Protein AF-A0A3E1EQI2-F1 (afdb_monomer_lite)

Foldseek 3Di:
DDDDDDDDDDDDDDDDDPPPPDDDPPDPDPDDQPDFDQDPDQDWWKWKWWDFPFWIKIFTWEAEPVRDIAGPDDMDIGTLPPALLVVLVVNVVSSVVHHTYGHDDPDPFAQPGNVCVNVVHGGPVVVCVSVIWIWMWIADPFWIKIWTWDDPPRGTDADVVTDMDIGGNPPRSSVVSCVSSPPVVVVVVVVVVD

Radius of gyration: 22.75 Å; chains: 1; bounding box: 64×66×50 Å

pLDDT: mean 77.54, std 23.64, range [30.05, 98.38]

Secondary structure (DSSP, 8-state):
--PPPPPP-------------PPP------S-----EE--S-PPEEEEEEE-SSEEEEEEEEEETTS-EEEEEEEEEEETTS-HHHHHHHHHHHGGG--EEEPPPSSSS-TT-HHHHHTT-SSHHHHHHT--EEEEEEE-SSEEEEEEEEE-SSSEEEEEEEEEEEEETT--HHHHHHHHHHTHHHHHHHHS--

Structure (mmCIF, N/CA/C/O backbone):
data_AF-A0A3E1EQI2-F1
#
_entry.id   AF-A0A3E1EQI2-F1
#
loop_
_atom_site.group_PDB
_atom_site.id
_atom_site.type_symbol
_atom_site.label_atom_id
_atom_site.label_alt_id
_atom_site.label_comp_id
_atom_site.label_asym_id
_atom_site.label_entity_id
_atom_site.label_seq_id
_atom_site.pdbx_PDB_ins_code
_atom_site.Cartn_x
_atom_site.Cartn_y
_atom_site.Cartn_z
_atom_site.occupancy
_atom_site.B_iso_or_equiv
_atom_site.auth_seq_id
_atom_site.auth_comp_id
_atom_site.auth_asym_id
_atom_site.auth_atom_id
_atom_site.pdbx_PDB_model_num
ATOM 1 N N . MET A 1 1 ? -49.425 -46.478 18.315 1.00 44.00 1 MET A N 1
ATOM 2 C CA . MET A 1 1 ? -48.310 -46.613 17.352 1.00 44.00 1 MET A CA 1
ATOM 3 C C . MET A 1 1 ? -48.801 -46.119 15.999 1.00 44.00 1 MET A C 1
ATOM 5 O O . MET A 1 1 ? -49.763 -46.679 15.496 1.00 44.00 1 MET A O 1
ATOM 9 N N . ARG A 1 2 ? -48.255 -45.014 15.473 1.00 39.75 2 ARG A N 1
ATOM 10 C CA . ARG A 1 2 ? -48.656 -44.429 14.179 1.00 39.75 2 ARG A CA 1
ATOM 11 C C . ARG A 1 2 ? -47.499 -44.592 13.191 1.00 39.75 2 ARG A C 1
ATOM 13 O O . ARG A 1 2 ? -46.382 -44.194 13.502 1.00 39.75 2 ARG A O 1
ATOM 20 N N . SER A 1 3 ? -47.776 -45.217 12.051 1.00 38.47 3 SER A N 1
ATOM 21 C CA . SER A 1 3 ? -46.838 -45.467 10.955 1.00 38.47 3 SER A CA 1
ATOM 22 C C . SER A 1 3 ? -46.537 -44.180 10.185 1.00 38.47 3 SER A C 1
ATOM 24 O O . SER A 1 3 ? -47.461 -43.480 9.770 1.00 38.47 3 SER A O 1
ATOM 26 N N . ILE A 1 4 ? -45.255 -43.887 9.973 1.00 39.06 4 ILE A N 1
ATOM 27 C CA . ILE A 1 4 ? -44.780 -42.786 9.125 1.00 39.06 4 ILE A CA 1
ATOM 28 C C . ILE A 1 4 ? -44.642 -43.323 7.690 1.00 39.06 4 ILE A C 1
ATOM 30 O O . ILE A 1 4 ? -43.986 -44.351 7.516 1.00 39.06 4 ILE A O 1
ATOM 34 N N . PRO A 1 5 ? -45.222 -42.678 6.662 1.00 42.69 5 PRO A N 1
ATOM 35 C CA . PRO A 1 5 ? -45.008 -43.082 5.279 1.00 42.69 5 PRO A CA 1
ATOM 36 C C . PRO A 1 5 ? -43.651 -42.580 4.765 1.00 42.69 5 PRO A C 1
ATOM 38 O O . PRO A 1 5 ? -43.327 -41.395 4.853 1.00 42.69 5 PRO A O 1
ATOM 41 N N . THR A 1 6 ? -42.865 -43.499 4.211 1.00 43.59 6 THR A N 1
ATOM 42 C CA . THR A 1 6 ? -41.619 -43.249 3.482 1.00 43.59 6 THR A CA 1
ATOM 43 C C . THR A 1 6 ? -41.921 -42.900 2.024 1.00 43.59 6 THR A C 1
ATOM 45 O O . THR A 1 6 ? -42.579 -43.660 1.318 1.00 43.59 6 THR A O 1
ATOM 48 N N . TYR A 1 7 ? -41.409 -41.760 1.555 1.00 38.94 7 TYR A N 1
ATOM 49 C CA . TYR A 1 7 ? -41.421 -41.382 0.138 1.00 38.94 7 TYR A CA 1
ATOM 50 C C . TYR A 1 7 ? -40.055 -41.678 -0.504 1.00 38.94 7 TYR A C 1
ATOM 52 O O . TYR A 1 7 ? -39.027 -41.433 0.133 1.00 38.94 7 TYR A O 1
ATOM 60 N N . PRO A 1 8 ? -40.002 -42.167 -1.757 1.00 39.78 8 PRO A N 1
ATOM 61 C CA . PRO A 1 8 ? -38.743 -42.398 -2.455 1.00 39.78 8 PRO A CA 1
ATOM 62 C C . PRO A 1 8 ? -38.129 -41.085 -2.969 1.00 39.78 8 PRO A C 1
ATOM 64 O O . PRO A 1 8 ? -38.758 -40.320 -3.702 1.00 39.78 8 PRO A O 1
ATOM 67 N N . LEU A 1 9 ? -36.865 -40.848 -2.612 1.00 36.91 9 LEU A N 1
ATOM 68 C CA . LEU A 1 9 ? -36.036 -39.764 -3.141 1.00 36.91 9 LEU A CA 1
ATOM 69 C C . LEU A 1 9 ? -35.562 -40.114 -4.561 1.00 36.91 9 LEU A C 1
ATOM 71 O O . LEU A 1 9 ? -34.638 -40.903 -4.749 1.00 36.91 9 LEU A O 1
ATOM 75 N N . ASN A 1 10 ? -36.186 -39.504 -5.569 1.00 35.62 10 ASN A N 1
ATOM 76 C CA . ASN A 1 10 ? -35.698 -39.508 -6.948 1.00 35.62 10 ASN A CA 1
ATOM 77 C C . ASN A 1 10 ? -34.521 -38.526 -7.091 1.00 35.62 10 ASN A C 1
ATOM 79 O O . ASN A 1 10 ? -34.721 -37.315 -7.181 1.00 35.62 10 ASN A O 1
ATOM 83 N N . PHE A 1 11 ? -33.291 -39.037 -7.171 1.00 35.34 11 PHE A N 1
ATOM 84 C CA . PHE A 1 11 ? -32.125 -38.248 -7.576 1.00 35.34 11 PHE A CA 1
ATOM 85 C C . PHE A 1 11 ? -32.124 -38.052 -9.101 1.00 35.34 11 PHE A C 1
ATOM 87 O O . PHE A 1 11 ? -31.586 -38.864 -9.852 1.00 35.34 11 PHE A O 1
ATOM 94 N N . ARG A 1 12 ? -32.709 -36.946 -9.579 1.00 35.81 12 ARG A N 1
ATOM 95 C CA . ARG A 1 12 ? -32.438 -36.435 -10.932 1.00 35.81 12 ARG A CA 1
ATOM 96 C C . ARG A 1 12 ? -31.155 -35.605 -10.916 1.00 35.81 12 ARG A C 1
ATOM 98 O O . ARG A 1 12 ? -31.074 -34.559 -10.281 1.00 35.81 12 ARG A O 1
ATOM 105 N N . ARG A 1 13 ? -30.160 -36.089 -11.657 1.00 39.12 13 ARG A N 1
ATOM 106 C CA . ARG A 1 13 ? -28.892 -35.422 -11.967 1.00 39.12 13 ARG A CA 1
ATOM 107 C C . ARG A 1 13 ? -29.182 -34.195 -12.848 1.00 39.12 13 ARG A C 1
ATOM 109 O O . ARG A 1 13 ? -29.486 -34.346 -14.027 1.00 39.12 13 ARG A O 1
ATOM 116 N N . LEU A 1 14 ? -29.125 -32.990 -12.283 1.00 35.53 14 LEU A N 1
ATOM 117 C CA . LEU A 1 14 ? -29.147 -31.739 -13.047 1.00 35.53 14 LEU A CA 1
ATOM 118 C C . LEU A 1 14 ? -27.724 -31.436 -13.539 1.00 35.53 14 LEU A C 1
ATOM 120 O O . LEU A 1 14 ? -26.869 -31.012 -12.765 1.00 35.53 14 LEU A O 1
ATOM 124 N N . GLN A 1 15 ? -27.465 -31.663 -14.830 1.00 37.66 15 GLN A N 1
ATOM 125 C CA . GLN A 1 15 ? -26.350 -31.024 -15.531 1.00 37.66 15 GLN A CA 1
ATOM 126 C C . GLN A 1 15 ? -26.711 -29.549 -15.743 1.00 37.66 15 GLN A C 1
ATOM 128 O O . GLN A 1 15 ? -27.528 -29.220 -16.599 1.00 37.66 15 GLN A O 1
ATOM 133 N N . LEU A 1 16 ? -26.111 -28.659 -14.955 1.00 35.25 16 LEU A N 1
ATOM 134 C CA . LEU A 1 16 ? -26.141 -27.221 -15.209 1.00 35.25 16 LEU A CA 1
ATOM 135 C C . LEU A 1 16 ? -25.031 -26.881 -16.209 1.00 35.25 16 LEU A C 1
ATOM 137 O O . LEU A 1 16 ? -23.849 -26.907 -15.867 1.00 35.25 16 LEU A O 1
ATOM 141 N N . SER A 1 17 ? -25.405 -26.570 -17.454 1.00 37.03 17 SER A N 1
ATOM 142 C CA . SER A 1 17 ? -24.486 -25.974 -18.424 1.00 37.03 17 SER A CA 1
ATOM 143 C C . SER A 1 17 ? -24.322 -24.488 -18.100 1.00 37.03 17 SER A C 1
ATOM 145 O O . SER A 1 17 ? -25.241 -23.689 -18.292 1.00 37.03 17 SER A O 1
ATOM 147 N N . LEU A 1 18 ? -23.151 -24.105 -17.598 1.00 34.28 18 LEU A N 1
ATOM 148 C CA . LEU A 1 18 ? -22.784 -22.713 -17.349 1.00 34.28 18 LEU A CA 1
ATOM 149 C C . LEU A 1 18 ? -22.448 -22.008 -18.671 1.00 34.28 18 LEU A C 1
ATOM 151 O O . LEU A 1 18 ? -21.287 -21.813 -19.011 1.00 34.28 18 LEU A O 1
ATOM 155 N N . THR A 1 19 ? -23.464 -21.569 -19.411 1.00 36.84 19 THR A N 1
ATOM 156 C CA . THR A 1 19 ? -23.298 -20.488 -20.394 1.00 36.84 19 THR A CA 1
ATOM 157 C C . THR A 1 19 ? -23.565 -19.157 -19.703 1.00 36.84 19 THR A C 1
ATOM 159 O O . THR A 1 19 ? -24.653 -18.591 -19.792 1.00 36.84 19 THR A O 1
ATOM 162 N N . SER A 1 20 ? -22.558 -18.663 -18.982 1.00 35.69 20 SER A N 1
ATOM 163 C CA . SER A 1 20 ? -22.547 -17.307 -18.430 1.00 35.69 20 SER A CA 1
ATOM 164 C C . SER A 1 20 ? -22.330 -16.299 -19.562 1.00 35.69 20 SER A C 1
ATOM 166 O O . SER A 1 20 ? -21.198 -15.933 -19.876 1.00 35.69 20 SER A O 1
ATOM 168 N N . ARG A 1 21 ? -23.420 -15.814 -20.164 1.00 36.06 21 ARG A N 1
ATOM 169 C CA . ARG A 1 21 ? -23.405 -14.562 -20.931 1.00 36.06 21 ARG A CA 1
ATOM 170 C C . ARG A 1 21 ? -23.366 -13.398 -19.939 1.00 36.06 21 ARG A C 1
ATOM 172 O O . ARG A 1 21 ? -24.406 -12.956 -19.462 1.00 36.06 21 ARG A O 1
ATOM 179 N N . ARG A 1 22 ? -22.166 -12.913 -19.610 1.00 33.56 22 ARG A N 1
ATOM 180 C CA . ARG A 1 22 ? -22.009 -11.587 -19.000 1.00 33.56 22 ARG A CA 1
ATOM 181 C C . ARG A 1 22 ? -22.109 -10.537 -20.102 1.00 33.56 22 ARG A C 1
ATOM 183 O O . ARG A 1 22 ? -21.372 -10.594 -21.082 1.00 33.56 22 ARG A O 1
ATOM 190 N N . ALA A 1 23 ? -23.037 -9.603 -19.922 1.00 34.22 23 ALA A N 1
ATOM 191 C CA . ALA A 1 23 ? -23.082 -8.359 -20.672 1.00 34.22 23 ALA A CA 1
ATOM 192 C C . ALA A 1 23 ? -21.778 -7.560 -20.449 1.00 34.22 23 ALA A C 1
ATOM 194 O O . ALA A 1 23 ? -21.211 -7.625 -19.352 1.00 34.22 23 ALA A O 1
ATOM 195 N N . PRO A 1 24 ? -21.288 -6.819 -21.456 1.00 35.75 24 PRO A N 1
ATOM 196 C CA . PRO A 1 24 ? -20.093 -6.004 -21.314 1.00 35.75 24 PRO A CA 1
ATOM 197 C C . PRO A 1 24 ? -20.376 -4.803 -20.404 1.00 35.75 24 PRO A C 1
ATOM 199 O O . PRO A 1 24 ? -21.276 -4.006 -20.664 1.00 35.75 24 PRO A O 1
ATOM 202 N N . ILE A 1 25 ? -19.582 -4.664 -19.341 1.00 39.03 25 ILE A N 1
ATOM 203 C CA . ILE A 1 25 ? -19.476 -3.417 -18.583 1.00 39.03 2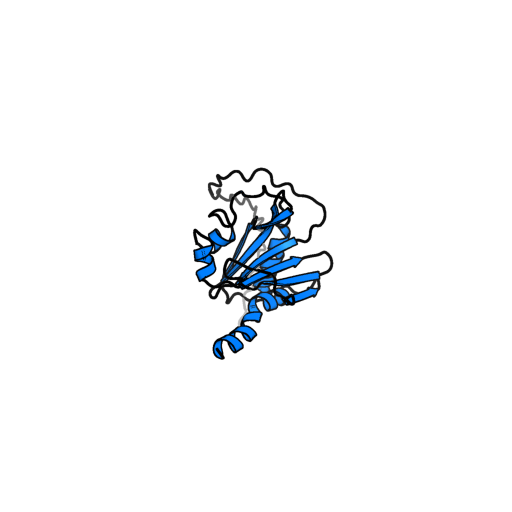5 ILE A CA 1
ATOM 204 C C . ILE A 1 25 ? -18.683 -2.460 -19.472 1.00 39.03 25 ILE A C 1
ATOM 206 O O . ILE A 1 25 ? -17.471 -2.600 -19.635 1.00 39.03 25 ILE A O 1
ATOM 210 N N . ALA A 1 26 ? -19.391 -1.527 -20.099 1.00 34.72 26 ALA A N 1
ATOM 211 C CA . ALA A 1 26 ? -18.805 -0.434 -20.852 1.00 34.72 26 ALA A CA 1
ATOM 212 C C . ALA A 1 26 ? -18.159 0.566 -19.880 1.00 34.72 26 ALA A C 1
ATOM 214 O O . ALA A 1 26 ? -18.768 1.564 -19.510 1.00 34.72 26 ALA A O 1
ATOM 215 N N . ASN A 1 27 ? -16.917 0.302 -19.476 1.00 35.69 27 ASN A N 1
ATOM 216 C CA . ASN A 1 27 ? -16.040 1.342 -18.954 1.00 35.69 27 ASN A CA 1
ATOM 217 C C . ASN A 1 27 ? -15.187 1.847 -20.116 1.00 35.69 27 ASN A C 1
ATOM 219 O O . ASN A 1 27 ? -14.293 1.154 -20.603 1.00 35.69 27 ASN A O 1
ATOM 223 N N . GLY A 1 28 ? -15.503 3.053 -20.584 1.00 30.05 28 GLY A N 1
ATOM 224 C CA . GLY A 1 28 ? -14.673 3.797 -21.520 1.00 30.05 28 GLY A CA 1
ATOM 225 C C . GLY A 1 28 ? -13.339 4.148 -20.871 1.00 30.05 28 GLY A C 1
ATOM 226 O O . GLY A 1 28 ? -13.196 5.208 -20.273 1.00 30.05 28 GLY A O 1
ATOM 227 N N . TYR A 1 29 ? -12.359 3.258 -20.998 1.00 31.44 29 TYR A N 1
ATOM 228 C CA . TYR A 1 29 ? -10.963 3.571 -20.731 1.00 31.44 29 TYR A CA 1
ATOM 229 C C . TYR A 1 29 ? -10.368 4.194 -21.991 1.00 31.44 29 TYR A C 1
ATOM 231 O O . TYR A 1 29 ? -10.040 3.504 -22.954 1.00 31.44 29 TYR A O 1
ATOM 239 N N . SER A 1 30 ? -10.251 5.518 -21.991 1.00 40.00 30 SER A N 1
ATOM 240 C CA . SER A 1 30 ? -9.481 6.256 -22.989 1.00 40.00 30 SER A CA 1
ATOM 241 C C . SER A 1 30 ? -8.495 7.188 -22.294 1.00 40.00 30 SER A C 1
ATOM 243 O O . SER A 1 30 ? -8.670 8.402 -22.297 1.00 40.00 30 SER A O 1
ATOM 245 N N . THR A 1 31 ? -7.414 6.607 -21.780 1.00 38.75 31 THR A N 1
ATOM 246 C CA . THR A 1 31 ? -6.070 7.188 -21.873 1.00 38.75 31 THR A CA 1
ATOM 247 C C . THR A 1 31 ? -5.075 6.056 -22.129 1.00 38.75 31 THR A C 1
ATOM 249 O O . THR A 1 31 ? -5.164 4.964 -21.572 1.00 38.75 31 THR A O 1
ATOM 252 N N . ARG A 1 32 ? -4.178 6.283 -23.091 1.00 40.47 32 ARG A N 1
ATOM 253 C CA . ARG A 1 32 ? -3.241 5.303 -23.650 1.00 40.47 32 ARG A CA 1
ATOM 254 C C . ARG A 1 32 ? -2.165 4.917 -22.617 1.00 40.47 32 ARG A C 1
ATOM 256 O O . ARG A 1 32 ? -1.120 5.554 -22.571 1.00 40.47 32 ARG A O 1
ATOM 263 N N . TYR A 1 33 ? -2.398 3.854 -21.847 1.00 47.53 33 TYR A N 1
ATOM 264 C CA . TYR A 1 33 ? -1.387 3.130 -21.048 1.00 47.53 33 TYR A CA 1
ATOM 265 C C . TYR A 1 33 ? -0.831 1.906 -21.810 1.00 47.53 33 TYR A C 1
ATOM 267 O O . TYR A 1 33 ? -0.545 0.855 -21.242 1.00 47.53 33 TYR A O 1
ATOM 275 N N . SER A 1 34 ? -0.717 2.006 -23.135 1.00 39.50 34 SER A N 1
ATOM 276 C CA . SER A 1 34 ? -0.199 0.935 -23.985 1.00 39.50 34 SER A CA 1
ATOM 277 C C . SER A 1 34 ? 1.328 0.975 -24.005 1.00 39.50 34 SER A C 1
ATOM 279 O O . SER A 1 34 ? 1.889 1.606 -24.891 1.00 39.50 34 SER A O 1
ATOM 281 N N . GLU A 1 35 ? 1.965 0.386 -22.992 1.00 43.91 35 GLU A N 1
ATOM 282 C CA . GLU A 1 35 ? 3.313 -0.223 -23.022 1.00 43.91 35 GLU A CA 1
ATOM 283 C C . GLU A 1 35 ? 3.686 -0.681 -21.597 1.00 43.91 35 GLU A C 1
ATOM 285 O O . GLU A 1 35 ? 4.676 -0.257 -21.007 1.00 43.91 35 GLU A O 1
ATOM 290 N N . ILE A 1 36 ? 2.850 -1.535 -20.996 1.00 49.12 36 ILE A N 1
ATOM 291 C CA . ILE A 1 36 ? 3.239 -2.262 -19.781 1.00 49.12 36 ILE A CA 1
ATOM 292 C C . ILE A 1 36 ? 4.139 -3.413 -20.231 1.00 49.12 36 ILE A C 1
ATOM 294 O O . ILE A 1 36 ? 3.665 -4.398 -20.797 1.00 49.12 36 ILE A O 1
ATOM 298 N N . VAL A 1 37 ? 5.445 -3.279 -20.011 1.00 49.75 37 VAL A N 1
ATOM 299 C CA . VAL A 1 37 ? 6.397 -4.379 -20.198 1.00 49.75 37 VAL A CA 1
ATOM 300 C C . VAL A 1 37 ? 6.457 -5.167 -18.890 1.00 49.75 37 VAL A C 1
ATOM 302 O O . VAL A 1 37 ? 6.951 -4.664 -17.882 1.00 49.75 37 VAL A O 1
ATOM 305 N N . ASN A 1 38 ? 5.937 -6.396 -18.899 1.00 46.38 38 ASN A N 1
ATOM 306 C CA . ASN A 1 38 ? 6.093 -7.335 -17.788 1.00 46.38 38 ASN A CA 1
ATOM 307 C C . ASN A 1 38 ? 7.532 -7.872 -17.791 1.00 46.38 38 ASN A C 1
ATOM 309 O O . ASN A 1 38 ? 7.862 -8.782 -18.550 1.00 46.38 38 ASN A O 1
ATOM 313 N N . CYS A 1 39 ? 8.404 -7.301 -16.962 1.00 42.72 39 CYS A N 1
ATOM 314 C CA . CYS A 1 39 ? 9.767 -7.794 -16.775 1.00 42.72 39 CYS A CA 1
ATOM 315 C C . CYS A 1 39 ? 9.762 -8.971 -15.785 1.00 42.72 39 CYS A C 1
ATOM 317 O O . CYS A 1 39 ? 9.492 -8.793 -14.603 1.00 42.72 39 CYS A O 1
ATOM 319 N N . SER A 1 40 ? 10.075 -10.179 -16.259 1.00 38.94 40 SER A N 1
ATOM 320 C CA . SER A 1 40 ? 9.994 -11.443 -15.507 1.00 38.94 40 SER A CA 1
ATOM 321 C C . SER A 1 40 ? 11.206 -11.762 -14.612 1.00 38.94 40 SER A C 1
ATOM 323 O O . SER A 1 40 ? 11.420 -12.924 -14.266 1.00 38.94 40 SER A O 1
ATOM 325 N N . ALA A 1 41 ? 12.024 -10.777 -14.239 1.00 50.72 41 ALA A N 1
ATOM 326 C CA . ALA A 1 41 ? 12.965 -10.952 -13.132 1.00 50.72 41 ALA A CA 1
ATOM 327 C C . ALA A 1 41 ? 12.186 -10.673 -11.847 1.00 50.72 41 ALA A C 1
ATOM 329 O O . ALA A 1 41 ? 11.504 -9.655 -11.797 1.00 50.72 41 ALA A O 1
ATOM 330 N N . LYS A 1 42 ? 12.240 -11.570 -10.853 1.00 58.06 42 LYS A N 1
ATOM 331 C CA . LYS A 1 42 ? 11.530 -11.447 -9.569 1.00 58.06 42 LYS A CA 1
ATOM 332 C C . LYS A 1 42 ? 11.894 -10.134 -8.863 1.00 58.06 42 LYS A C 1
ATOM 334 O O . LYS A 1 42 ? 12.813 -10.086 -8.052 1.00 58.06 42 LYS A O 1
ATOM 339 N N . MET A 1 43 ? 11.230 -9.047 -9.232 1.00 65.88 43 MET A N 1
ATOM 340 C CA . MET A 1 43 ? 11.360 -7.772 -8.555 1.00 65.88 43 MET A CA 1
ATOM 341 C C . MET A 1 43 ? 10.589 -7.871 -7.249 1.00 65.88 43 MET A C 1
ATOM 343 O O . MET A 1 43 ? 9.512 -8.469 -7.208 1.00 65.88 43 MET A O 1
ATOM 347 N N . ASP A 1 44 ? 11.132 -7.253 -6.205 1.00 88.06 44 ASP A N 1
ATOM 348 C CA . ASP A 1 44 ? 10.377 -6.996 -4.988 1.00 88.06 44 ASP A CA 1
ATOM 349 C C . ASP A 1 44 ? 9.038 -6.345 -5.366 1.00 88.06 44 ASP A C 1
ATOM 351 O O . ASP A 1 44 ? 8.994 -5.343 -6.090 1.00 88.06 44 ASP A O 1
ATOM 355 N N . ALA A 1 45 ? 7.942 -6.950 -4.914 1.00 93.50 45 ALA A N 1
ATOM 356 C CA . ALA A 1 45 ? 6.604 -6.454 -5.183 1.00 93.50 45 ALA A CA 1
ATOM 357 C C . ALA A 1 45 ? 6.225 -5.471 -4.078 1.00 93.50 45 ALA A C 1
ATOM 359 O O . ALA A 1 45 ? 6.210 -5.835 -2.901 1.00 93.50 45 ALA A O 1
ATOM 360 N N . THR A 1 46 ? 5.908 -4.232 -4.446 1.00 95.75 46 THR A N 1
ATOM 361 C CA . THR A 1 4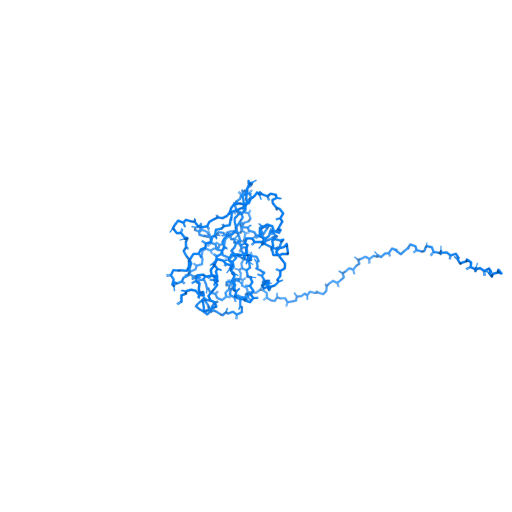6 ? 5.615 -3.174 -3.477 1.00 95.75 46 THR A CA 1
ATOM 362 C C . THR A 1 46 ? 4.183 -2.664 -3.620 1.00 95.75 46 THR A C 1
ATOM 364 O O . THR A 1 46 ? 3.720 -2.355 -4.719 1.00 95.75 46 THR A O 1
ATOM 367 N N . VAL A 1 47 ? 3.494 -2.529 -2.491 1.00 97.50 47 VAL A N 1
ATOM 368 C CA . VAL A 1 47 ? 2.165 -1.924 -2.369 1.00 97.50 47 VAL A CA 1
ATOM 369 C C . VAL A 1 47 ? 2.280 -0.687 -1.484 1.00 97.50 47 VAL A C 1
ATOM 371 O O . VAL A 1 47 ? 2.819 -0.755 -0.377 1.00 97.50 47 VAL A O 1
ATOM 374 N N . SER A 1 48 ? 1.758 0.439 -1.962 1.00 97.38 48 SER A N 1
ATOM 375 C CA . SER A 1 48 ? 1.583 1.644 -1.152 1.00 97.38 48 SER A CA 1
ATOM 376 C C . SER A 1 48 ? 0.230 1.584 -0.466 1.00 97.38 48 SER A C 1
ATOM 378 O O . SER A 1 48 ? -0.793 1.356 -1.106 1.00 97.38 48 SER A O 1
ATOM 380 N N . VAL A 1 49 ? 0.224 1.780 0.845 1.00 97.94 49 VAL A N 1
ATOM 381 C CA . VAL A 1 49 ? -0.972 1.770 1.679 1.00 97.94 49 VAL A CA 1
ATOM 382 C C . VAL A 1 49 ? -1.110 3.128 2.350 1.00 97.94 49 VAL A C 1
ATOM 384 O O . VAL A 1 49 ? -0.209 3.591 3.048 1.00 97.94 49 VAL A O 1
ATOM 387 N N . TYR A 1 50 ? -2.263 3.753 2.160 1.00 97.00 50 TYR A N 1
ATOM 388 C CA . TYR A 1 50 ? -2.639 5.008 2.782 1.00 97.00 50 TYR A CA 1
ATOM 389 C C . TYR A 1 50 ? -3.744 4.765 3.788 1.00 97.00 50 TYR A C 1
ATOM 391 O O . TYR A 1 50 ? -4.852 4.372 3.425 1.00 97.00 50 TYR A O 1
ATOM 399 N N . ARG A 1 51 ? -3.457 5.022 5.058 1.00 95.50 51 ARG A N 1
ATOM 400 C CA . ARG A 1 51 ? -4.436 4.868 6.131 1.00 95.50 51 ARG A CA 1
ATOM 401 C C . ARG A 1 51 ? -5.035 6.222 6.472 1.00 95.50 51 ARG A C 1
ATOM 403 O O . ARG A 1 51 ? -4.314 7.138 6.856 1.00 95.50 51 ARG A O 1
ATOM 410 N N . ARG A 1 52 ? -6.351 6.350 6.345 1.00 94.56 52 ARG A N 1
ATOM 411 C CA . ARG A 1 52 ? -7.139 7.518 6.754 1.00 94.56 52 ARG A CA 1
ATOM 412 C C . ARG A 1 52 ? -7.970 7.168 7.986 1.00 94.56 52 ARG A C 1
ATOM 414 O O . ARG A 1 52 ? -8.001 6.034 8.447 1.00 94.56 52 ARG A O 1
ATOM 421 N N . LYS A 1 53 ? -8.681 8.161 8.526 1.00 93.00 53 LYS A N 1
ATOM 422 C CA . LYS A 1 53 ? -9.603 7.944 9.654 1.00 93.00 53 LYS A CA 1
ATOM 423 C C . LYS A 1 53 ? -10.769 7.013 9.307 1.00 93.00 53 LYS A C 1
ATOM 425 O O . LYS A 1 53 ? -11.276 6.331 10.187 1.00 93.00 53 LYS A O 1
ATOM 430 N N . THR A 1 54 ? -11.223 7.036 8.057 1.00 94.56 54 THR A N 1
ATOM 431 C CA . THR A 1 54 ? -12.435 6.338 7.599 1.00 94.56 54 THR A CA 1
ATOM 432 C C . THR A 1 54 ? -12.138 5.049 6.854 1.00 94.56 54 THR A C 1
ATOM 434 O O . THR A 1 54 ? -12.940 4.119 6.885 1.00 94.56 54 THR A O 1
ATOM 437 N N . ASP A 1 55 ? -10.991 4.981 6.187 1.00 97.19 55 ASP A N 1
ATOM 438 C CA . ASP A 1 55 ? -10.639 3.874 5.310 1.00 97.19 55 ASP A CA 1
ATOM 439 C C . ASP A 1 55 ? -9.122 3.711 5.157 1.00 97.19 55 ASP A C 1
ATOM 441 O O . ASP A 1 55 ? -8.319 4.532 5.607 1.00 97.19 55 ASP A O 1
ATOM 445 N N . LEU A 1 56 ? -8.757 2.620 4.501 1.00 97.88 56 LEU A N 1
ATOM 446 C CA . LEU A 1 56 ? -7.430 2.268 4.050 1.00 97.88 56 LEU A CA 1
ATOM 447 C C . LEU A 1 56 ? -7.481 2.113 2.530 1.00 97.88 56 LEU A C 1
ATOM 449 O O . LEU A 1 56 ? -8.291 1.346 2.011 1.00 97.88 56 LEU A O 1
ATOM 453 N N . ILE A 1 57 ? -6.603 2.817 1.824 1.00 98.38 57 ILE A N 1
ATOM 454 C CA . ILE A 1 57 ? -6.441 2.705 0.374 1.00 98.38 57 ILE A CA 1
ATOM 455 C C . ILE A 1 57 ? -5.126 1.984 0.107 1.00 98.38 57 ILE A C 1
ATOM 457 O O . ILE A 1 57 ? -4.081 2.448 0.554 1.00 98.38 57 ILE A O 1
ATOM 461 N N . ALA A 1 58 ? -5.154 0.866 -0.611 1.00 98.31 58 ALA A N 1
ATOM 462 C CA . ALA A 1 58 ? -3.951 0.135 -1.002 1.00 98.31 58 ALA A CA 1
ATOM 463 C C . ALA A 1 58 ? -3.813 0.125 -2.524 1.00 98.31 58 ALA A C 1
ATOM 465 O O . ALA A 1 58 ? -4.787 -0.108 -3.236 1.00 98.31 58 ALA A O 1
ATOM 466 N N . VAL A 1 59 ? -2.608 0.389 -3.022 1.00 97.56 59 VAL A N 1
ATOM 467 C CA . VAL A 1 59 ? -2.327 0.579 -4.446 1.00 97.56 59 VAL A CA 1
ATOM 468 C C . VAL A 1 59 ? -1.093 -0.219 -4.836 1.00 97.56 59 VAL A C 1
ATOM 470 O O . VAL A 1 59 ? -0.032 -0.073 -4.225 1.00 97.56 59 VAL A O 1
ATOM 473 N N . ALA A 1 60 ? -1.217 -1.051 -5.869 1.00 96.12 60 ALA A N 1
ATOM 474 C CA . ALA A 1 60 ? -0.065 -1.726 -6.448 1.00 96.12 60 ALA A CA 1
ATOM 475 C C . ALA A 1 60 ? 0.892 -0.700 -7.072 1.00 96.12 60 ALA A C 1
ATOM 477 O O . ALA A 1 60 ? 0.479 0.245 -7.758 1.00 96.12 60 ALA A O 1
ATOM 478 N N . THR A 1 61 ? 2.185 -0.890 -6.822 1.00 94.56 61 THR A N 1
ATOM 479 C CA . THR A 1 61 ? 3.232 -0.023 -7.361 1.00 94.56 61 THR A CA 1
ATOM 480 C C . THR A 1 61 ? 4.035 -0.723 -8.450 1.00 94.56 61 THR A C 1
ATOM 482 O O . THR A 1 61 ? 4.158 -1.952 -8.506 1.00 94.56 61 THR A O 1
ATOM 485 N N . GLY A 1 62 ? 4.612 0.098 -9.311 1.00 91.31 62 GLY A N 1
ATOM 486 C CA . GLY A 1 62 ? 5.573 -0.284 -10.322 1.00 91.31 62 GLY A CA 1
ATOM 487 C C . GLY A 1 62 ? 6.774 0.651 -10.294 1.00 91.31 62 GLY A C 1
ATOM 488 O O . GLY A 1 62 ? 7.000 1.402 -9.338 1.00 91.31 62 GLY A O 1
ATOM 489 N N . ARG A 1 63 ? 7.551 0.627 -11.372 1.00 89.81 63 ARG A N 1
ATOM 490 C CA . ARG A 1 63 ? 8.656 1.566 -11.572 1.00 89.81 63 ARG A CA 1
ATOM 491 C C . ARG A 1 63 ? 8.418 2.400 -12.808 1.00 89.81 63 ARG A C 1
ATOM 493 O O . ARG A 1 63 ? 7.885 1.944 -13.811 1.00 89.81 63 ARG A O 1
ATOM 500 N N . THR A 1 64 ? 8.861 3.640 -12.755 1.00 89.81 64 THR A N 1
ATOM 501 C CA . THR A 1 64 ? 8.969 4.441 -13.967 1.00 89.81 64 THR A CA 1
ATOM 502 C C . THR A 1 64 ? 10.154 3.971 -14.815 1.00 89.81 64 THR A C 1
ATOM 504 O O . THR A 1 64 ? 11.084 3.349 -14.302 1.00 89.81 64 THR A O 1
ATOM 507 N N . THR A 1 65 ? 10.201 4.368 -16.086 1.00 89.19 65 THR A N 1
ATOM 508 C CA . THR A 1 65 ? 11.366 4.187 -16.973 1.00 89.19 65 THR A CA 1
ATOM 509 C C . THR A 1 65 ? 12.665 4.809 -16.437 1.00 89.19 65 THR A C 1
ATOM 511 O O . THR A 1 65 ? 13.732 4.529 -16.968 1.00 89.19 65 THR A O 1
ATOM 514 N N . MET A 1 66 ? 12.596 5.644 -15.391 1.00 90.69 66 MET A N 1
ATOM 515 C CA . MET A 1 66 ? 13.753 6.217 -14.684 1.00 90.69 66 MET A CA 1
ATOM 516 C C . MET A 1 66 ? 14.031 5.543 -13.327 1.00 90.69 66 MET A C 1
ATOM 518 O O . MET A 1 66 ? 14.794 6.064 -12.521 1.00 90.69 66 MET A O 1
ATOM 522 N N . GLY A 1 67 ? 13.385 4.413 -13.029 1.00 86.31 67 GLY A N 1
ATOM 523 C CA . GLY A 1 67 ? 13.609 3.635 -11.806 1.00 86.31 67 GLY A CA 1
ATOM 524 C C . GLY A 1 67 ? 12.913 4.161 -10.545 1.00 86.31 67 GLY A C 1
ATOM 525 O O . GLY A 1 67 ? 13.029 3.534 -9.497 1.00 86.31 67 GLY A O 1
ATOM 526 N N . VAL A 1 68 ? 12.166 5.267 -10.629 1.00 86.50 68 VAL A N 1
ATOM 527 C CA . VAL A 1 68 ? 11.396 5.820 -9.499 1.00 86.50 68 VAL A CA 1
ATOM 528 C C . VAL A 1 68 ? 10.145 4.976 -9.255 1.00 86.50 68 VAL A C 1
ATOM 530 O O . VAL A 1 68 ? 9.428 4.690 -10.215 1.00 86.50 68 VAL A O 1
ATOM 533 N N . GLY A 1 69 ? 9.883 4.597 -8.000 1.00 86.81 69 GLY A N 1
ATOM 534 C CA . GLY A 1 69 ? 8.655 3.901 -7.604 1.00 86.81 69 GLY A CA 1
ATOM 535 C C . GLY A 1 69 ? 7.415 4.757 -7.865 1.00 86.81 69 GLY A C 1
ATOM 536 O O . GLY A 1 69 ? 7.431 5.965 -7.630 1.00 86.81 69 GLY A O 1
ATOM 537 N N . PHE A 1 70 ? 6.357 4.148 -8.395 1.00 88.75 70 PHE A N 1
ATOM 538 C CA . PHE A 1 70 ? 5.149 4.867 -8.794 1.00 88.75 70 PHE A CA 1
ATOM 539 C C . PHE A 1 70 ? 3.906 4.001 -8.612 1.00 88.75 70 PHE A C 1
ATOM 541 O O . PHE A 1 70 ? 3.946 2.798 -8.847 1.00 88.75 70 PHE A O 1
ATOM 548 N N . GLU A 1 71 ? 2.796 4.612 -8.216 1.00 91.88 71 GLU A N 1
ATOM 549 C CA . GLU A 1 71 ? 1.495 3.950 -8.153 1.00 91.88 71 GLU A CA 1
ATOM 550 C C . GLU A 1 71 ? 0.996 3.651 -9.565 1.00 91.88 71 GLU A C 1
ATOM 552 O O . GLU A 1 71 ? 0.659 4.562 -10.320 1.00 91.88 71 GLU A O 1
ATOM 557 N N . THR A 1 72 ? 0.942 2.378 -9.936 1.00 90.31 72 THR A N 1
ATOM 558 C CA . THR A 1 72 ? 0.502 1.964 -11.276 1.00 90.31 72 THR A CA 1
ATOM 559 C C . THR A 1 72 ? -0.919 1.418 -11.282 1.00 90.31 72 THR A C 1
ATOM 561 O O . THR A 1 72 ? -1.503 1.246 -12.348 1.00 90.31 72 THR A O 1
ATOM 564 N N . GLY A 1 73 ? -1.485 1.164 -10.100 1.00 88.62 73 GLY A N 1
ATOM 565 C CA . GLY A 1 73 ? -2.737 0.434 -9.968 1.00 88.62 73 GLY A CA 1
ATOM 566 C C . GLY A 1 73 ? -2.540 -1.067 -10.238 1.00 88.62 73 GLY A C 1
ATOM 567 O O . GLY A 1 73 ? -1.462 -1.476 -10.679 1.00 88.62 73 GLY A O 1
ATOM 568 N N . PRO A 1 74 ? -3.553 -1.907 -9.964 1.00 94.88 74 PRO A N 1
ATOM 569 C CA . PRO A 1 74 ? -4.871 -1.579 -9.421 1.00 94.88 74 PRO A CA 1
ATOM 570 C C . PRO A 1 74 ? -4.815 -1.057 -7.977 1.00 94.88 74 PRO A C 1
ATOM 572 O O . PRO A 1 74 ? -3.802 -1.180 -7.286 1.00 94.88 74 PRO A O 1
ATOM 575 N N . ALA A 1 75 ? -5.918 -0.453 -7.543 1.00 96.19 75 ALA A N 1
ATOM 576 C CA . ALA A 1 75 ? -6.107 0.069 -6.199 1.00 96.19 75 ALA A CA 1
ATOM 577 C C . ALA A 1 75 ? -7.373 -0.519 -5.563 1.00 96.19 75 ALA A C 1
ATOM 579 O O . ALA A 1 75 ? -8.276 -0.972 -6.267 1.00 96.19 75 ALA A O 1
ATOM 580 N N . ILE A 1 76 ? -7.421 -0.520 -4.234 1.00 97.75 76 ILE A N 1
ATOM 581 C CA . ILE A 1 76 ? -8.582 -0.920 -3.437 1.00 97.75 76 ILE A CA 1
ATOM 582 C C . ILE A 1 76 ? -8.788 0.065 -2.290 1.00 97.75 76 ILE A C 1
ATOM 584 O O . ILE A 1 76 ? -7.818 0.581 -1.732 1.00 97.75 76 ILE A O 1
ATOM 588 N N . THR A 1 77 ? -10.043 0.239 -1.881 1.00 98.38 77 THR A N 1
ATOM 589 C CA . THR A 1 77 ? -10.423 0.963 -0.663 1.00 98.38 77 THR A CA 1
ATOM 590 C C . THR A 1 77 ? -11.149 0.022 0.291 1.00 98.38 77 THR A C 1
ATOM 592 O O . THR A 1 77 ? -12.102 -0.654 -0.097 1.00 98.38 77 THR A O 1
ATOM 595 N N . LEU A 1 78 ? -10.719 -0.008 1.551 1.00 98.00 78 LEU A N 1
ATOM 596 C CA . LEU A 1 78 ? -11.300 -0.817 2.619 1.00 98.00 78 LEU A CA 1
ATOM 597 C C . LEU A 1 78 ? -11.716 0.084 3.791 1.00 98.00 78 LEU A C 1
ATOM 599 O O . LEU A 1 78 ? -10.897 0.879 4.244 1.00 98.00 78 LEU A O 1
ATOM 603 N N . PRO A 1 79 ? -12.944 -0.027 4.324 1.00 97.12 79 PRO A N 1
ATOM 604 C CA . PRO A 1 79 ? -13.332 0.648 5.566 1.00 97.12 79 PRO A CA 1
ATOM 605 C C . PRO A 1 79 ? -12.395 0.318 6.741 1.00 97.12 79 PRO A C 1
ATOM 607 O O . PRO A 1 79 ? -11.905 -0.809 6.829 1.00 97.12 79 PRO A O 1
ATOM 610 N N . MET A 1 80 ? -12.163 1.255 7.669 1.00 94.25 80 MET A N 1
ATOM 611 C CA . MET A 1 80 ? -11.261 1.019 8.817 1.00 94.25 80 MET A CA 1
ATOM 612 C C . MET A 1 80 ? -11.751 -0.045 9.814 1.00 94.25 80 MET A C 1
ATOM 614 O O . MET A 1 80 ? -10.952 -0.530 10.611 1.00 94.25 80 MET A O 1
ATOM 618 N N . ASP A 1 81 ? -13.031 -0.422 9.779 1.00 95.44 81 ASP A N 1
ATOM 619 C CA . ASP A 1 81 ? -13.606 -1.529 10.557 1.00 95.44 81 ASP A CA 1
ATOM 620 C C . ASP A 1 81 ? -13.492 -2.893 9.847 1.00 95.44 81 ASP A C 1
ATOM 622 O O . ASP A 1 81 ? -13.912 -3.919 10.388 1.00 95.44 81 ASP A O 1
ATOM 626 N N . THR A 1 82 ? -12.884 -2.933 8.655 1.00 97.44 82 THR A N 1
ATOM 627 C CA . THR A 1 82 ? -12.557 -4.182 7.960 1.00 97.44 82 THR A CA 1
ATOM 628 C C . THR A 1 82 ? -11.640 -5.036 8.832 1.00 97.44 82 THR A C 1
ATOM 630 O O . THR A 1 82 ? -10.632 -4.559 9.353 1.00 97.44 82 THR A O 1
ATOM 633 N N . SER A 1 83 ? -11.954 -6.328 8.961 1.00 97.25 83 SER A N 1
ATOM 634 C CA . SER A 1 83 ? -11.146 -7.241 9.771 1.00 97.25 83 SER A CA 1
ATOM 635 C C . SER A 1 83 ? -9.700 -7.320 9.275 1.00 97.25 83 SER A C 1
ATOM 637 O O . SER A 1 83 ? -9.442 -7.341 8.068 1.00 97.25 83 SER A O 1
ATOM 639 N N . SER A 1 84 ? -8.748 -7.442 10.202 1.00 97.38 84 SER A N 1
ATOM 640 C CA . SER A 1 84 ? -7.320 -7.562 9.884 1.00 97.38 84 SER A CA 1
ATOM 641 C C . SER A 1 84 ? -7.040 -8.668 8.867 1.00 97.38 84 SER A C 1
ATOM 643 O O . SER A 1 84 ? -6.334 -8.446 7.888 1.00 97.38 84 SER A O 1
ATOM 645 N N . ASN A 1 85 ? -7.651 -9.845 9.031 1.00 98.12 85 ASN A N 1
ATOM 646 C CA . ASN A 1 85 ? -7.500 -10.936 8.069 1.00 98.12 85 ASN A CA 1
ATOM 647 C C . ASN A 1 85 ? -7.907 -10.515 6.645 1.00 98.12 85 ASN A C 1
ATOM 649 O O . ASN A 1 85 ? -7.182 -10.780 5.688 1.00 98.12 85 ASN A O 1
ATOM 653 N N . ARG A 1 86 ? -9.029 -9.797 6.494 1.00 98.25 86 ARG A N 1
ATOM 654 C CA . ARG A 1 86 ? -9.485 -9.311 5.188 1.00 98.25 86 ARG A CA 1
ATOM 655 C C . ARG A 1 86 ? -8.553 -8.240 4.619 1.00 98.25 86 ARG A C 1
ATOM 657 O O . ARG A 1 86 ? -8.237 -8.312 3.434 1.00 98.25 86 ARG A O 1
ATOM 664 N N . VAL A 1 87 ? -8.090 -7.296 5.442 1.00 98.38 87 VAL A N 1
ATOM 665 C CA . VAL A 1 87 ? -7.103 -6.278 5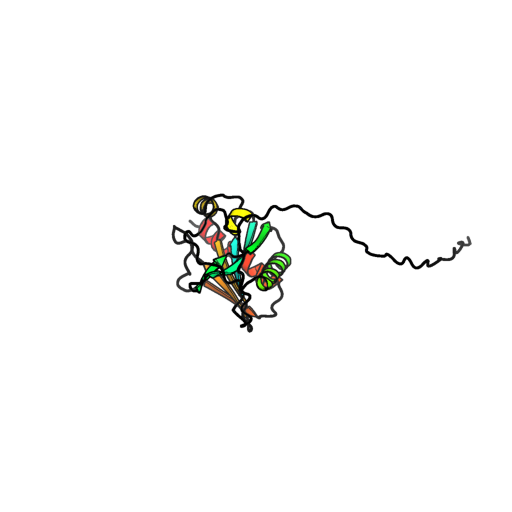.032 1.00 98.38 87 VAL A CA 1
ATOM 666 C C . VAL A 1 87 ? -5.842 -6.945 4.485 1.00 98.38 87 VAL A C 1
ATOM 668 O O . VAL A 1 87 ? -5.425 -6.650 3.367 1.00 98.38 87 VAL A O 1
ATOM 671 N N . GLY A 1 88 ? -5.267 -7.890 5.233 1.00 98.06 88 GLY A N 1
ATOM 672 C CA . GLY A 1 88 ? -4.062 -8.599 4.812 1.00 98.06 88 GLY A CA 1
ATOM 673 C C . GLY A 1 88 ? -4.250 -9.390 3.519 1.00 98.06 88 GLY A C 1
ATOM 674 O O . GLY A 1 88 ? -3.412 -9.306 2.625 1.00 98.06 88 GLY A O 1
ATOM 675 N N . GLN A 1 89 ? -5.371 -10.106 3.377 1.00 98.38 89 GLN A N 1
ATOM 676 C CA . GLN A 1 89 ? -5.680 -10.862 2.158 1.00 98.38 89 GLN A CA 1
ATOM 677 C C . GLN A 1 89 ? -5.745 -9.971 0.917 1.00 98.38 89 GLN A C 1
ATOM 679 O O . GLN A 1 89 ? -5.234 -10.343 -0.136 1.00 98.38 89 GLN A O 1
ATOM 684 N N . GLU A 1 90 ? -6.394 -8.813 1.019 1.00 98.31 90 GLU A N 1
ATOM 685 C CA . GLU A 1 90 ? -6.557 -7.924 -0.128 1.00 98.31 90 GLU A CA 1
ATOM 686 C C . GLU A 1 90 ? -5.246 -7.227 -0.509 1.00 98.31 90 GLU A C 1
ATOM 688 O O . GLU A 1 90 ? -4.941 -7.129 -1.695 1.00 98.31 90 GLU A O 1
ATOM 693 N N . VAL A 1 91 ? -4.417 -6.843 0.466 1.00 97.94 91 VAL A N 1
ATOM 694 C CA . VAL A 1 91 ? -3.070 -6.314 0.190 1.00 97.94 91 VAL A CA 1
ATOM 695 C C . VAL A 1 91 ? -2.180 -7.374 -0.465 1.00 97.94 91 VAL A C 1
ATOM 697 O O . VAL A 1 91 ? -1.479 -7.063 -1.423 1.00 97.94 91 VAL A O 1
ATOM 700 N N . ILE A 1 92 ? -2.242 -8.633 -0.015 1.00 97.31 92 ILE A N 1
ATOM 701 C CA . ILE A 1 92 ? -1.451 -9.722 -0.612 1.00 97.31 92 ILE A CA 1
ATOM 702 C C . ILE A 1 92 ? -1.801 -9.931 -2.090 1.00 97.31 92 ILE A C 1
ATOM 704 O O . ILE A 1 92 ? -0.900 -10.129 -2.903 1.00 97.31 92 ILE A O 1
ATOM 708 N N . LYS A 1 93 ? -3.085 -9.839 -2.461 1.00 96.62 93 LYS A N 1
ATOM 709 C CA . LYS A 1 93 ? -3.522 -9.962 -3.864 1.00 96.62 93 LYS A CA 1
ATOM 710 C C . LYS A 1 93 ? -2.947 -8.872 -4.764 1.00 96.62 93 LYS A C 1
ATOM 712 O O . LYS A 1 93 ? -2.721 -9.121 -5.944 1.00 96.62 93 LYS A O 1
ATOM 717 N N . LEU A 1 94 ? -2.710 -7.671 -4.233 1.00 96.31 94 LEU A N 1
ATOM 718 C CA . LEU A 1 94 ? -2.154 -6.571 -5.024 1.00 96.31 94 LEU A CA 1
ATOM 719 C C . LEU A 1 94 ? -0.715 -6.831 -5.471 1.00 96.31 94 LEU A C 1
ATOM 721 O O . LEU A 1 94 ? -0.318 -6.302 -6.507 1.00 96.31 94 LEU A O 1
ATOM 725 N N . PHE A 1 95 ? 0.049 -7.664 -4.755 1.00 95.06 95 PHE A N 1
ATOM 726 C CA . PHE A 1 95 ? 1.415 -7.989 -5.164 1.00 95.06 95 PHE A CA 1
ATOM 727 C C . PHE A 1 95 ? 1.493 -8.661 -6.535 1.00 95.06 95 PHE A C 1
ATOM 729 O O . PHE A 1 95 ? 2.497 -8.506 -7.224 1.00 95.06 95 PHE A O 1
ATOM 736 N N . ASP A 1 96 ? 0.449 -9.382 -6.944 1.00 91.19 96 ASP A N 1
ATOM 737 C CA . ASP A 1 96 ? 0.417 -10.068 -8.240 1.00 91.19 96 ASP A CA 1
ATOM 738 C C . ASP A 1 96 ? 0.225 -9.089 -9.410 1.00 91.19 96 ASP A C 1
ATOM 740 O O . ASP A 1 96 ? 0.425 -9.450 -10.568 1.00 91.19 96 ASP A O 1
ATOM 744 N N . ALA A 1 97 ? -0.133 -7.838 -9.110 1.00 89.19 97 ALA A N 1
ATOM 745 C CA . ALA A 1 97 ? -0.252 -6.752 -10.074 1.00 89.19 97 ALA A CA 1
ATOM 746 C C . ALA A 1 97 ? 0.898 -5.727 -9.984 1.00 89.19 97 ALA A C 1
ATOM 748 O O . ALA A 1 97 ? 0.909 -4.742 -10.722 1.00 89.19 97 ALA A O 1
ATOM 749 N N . CYS A 1 98 ? 1.867 -5.945 -9.089 1.00 89.31 98 CYS A N 1
ATOM 750 C CA . CYS A 1 98 ? 3.067 -5.120 -8.983 1.00 89.31 98 CYS A CA 1
ATOM 751 C C . CYS A 1 98 ? 4.060 -5.400 -10.120 1.00 89.31 98 CYS A C 1
ATOM 753 O O . CYS A 1 98 ? 4.041 -6.451 -10.756 1.00 89.31 98 CYS A O 1
ATOM 755 N N . GLY A 1 99 ? 4.994 -4.469 -10.324 1.00 80.44 99 GLY A N 1
ATOM 756 C CA . GLY A 1 99 ? 6.134 -4.674 -11.231 1.00 80.44 99 GLY A CA 1
ATOM 757 C C . GLY A 1 99 ? 5.929 -4.164 -12.658 1.00 80.44 99 GLY A C 1
ATOM 758 O O . GLY A 1 99 ? 6.818 -4.320 -13.496 1.00 80.44 99 GLY A O 1
ATOM 759 N N . ALA A 1 100 ? 4.812 -3.487 -12.936 1.00 80.19 100 ALA A N 1
ATOM 760 C CA . ALA A 1 100 ? 4.648 -2.749 -14.181 1.00 80.19 100 ALA A CA 1
ATOM 761 C C . ALA A 1 100 ? 5.753 -1.686 -14.324 1.00 80.19 100 ALA A C 1
ATOM 763 O O . ALA A 1 100 ? 6.026 -0.917 -13.396 1.00 80.19 100 ALA A O 1
ATOM 764 N N . THR A 1 101 ? 6.377 -1.618 -15.501 1.00 85.25 101 THR A N 1
ATOM 765 C CA . THR A 1 101 ? 7.195 -0.459 -15.874 1.00 85.25 101 THR A CA 1
ATOM 766 C C . THR A 1 101 ? 6.330 0.525 -16.647 1.00 85.25 101 THR A C 1
ATOM 768 O O . THR A 1 101 ? 5.726 0.155 -17.650 1.00 85.25 101 THR A O 1
ATOM 771 N N . VAL A 1 102 ? 6.265 1.774 -16.188 1.00 83.88 102 VAL A N 1
ATOM 772 C CA . VAL A 1 102 ? 5.491 2.846 -16.832 1.00 83.88 102 VAL A CA 1
ATOM 773 C C . VAL A 1 102 ? 6.392 3.997 -17.251 1.00 83.88 102 VAL A C 1
ATOM 775 O O . VAL A 1 102 ? 7.470 4.207 -16.697 1.00 83.88 102 VAL A O 1
ATOM 778 N N . LYS A 1 103 ? 5.965 4.798 -18.225 1.00 88.81 103 LYS A N 1
ATOM 779 C CA . LYS A 1 103 ? 6.701 6.009 -18.602 1.00 88.81 103 LYS A CA 1
ATOM 780 C C . LYS A 1 103 ? 6.815 6.957 -17.406 1.00 88.81 103 LYS A C 1
ATOM 782 O O . LYS A 1 103 ? 5.830 7.204 -16.717 1.00 88.81 103 LYS A O 1
ATOM 787 N N . HIS A 1 104 ? 8.004 7.520 -17.182 1.00 85.56 104 HIS A N 1
ATOM 788 C CA . HIS A 1 104 ? 8.186 8.534 -16.144 1.00 85.56 104 HIS A CA 1
ATOM 789 C C . HIS A 1 104 ? 7.272 9.747 -16.403 1.00 85.56 104 HIS A C 1
ATOM 791 O O . HIS A 1 104 ? 7.362 10.355 -17.479 1.00 85.56 104 HIS A O 1
ATOM 797 N N . PRO A 1 105 ? 6.362 10.093 -15.473 1.00 81.31 105 PRO A N 1
ATOM 798 C CA . PRO A 1 105 ? 5.412 11.169 -15.690 1.00 81.31 105 PRO A CA 1
ATOM 799 C C . PRO A 1 105 ? 6.118 12.526 -15.618 1.00 81.31 105 PRO A C 1
ATOM 801 O O . PRO A 1 105 ? 7.076 12.713 -14.874 1.00 81.31 105 PRO A O 1
ATOM 804 N N . LYS A 1 106 ? 5.611 13.512 -16.365 1.00 84.69 106 LYS A N 1
ATOM 805 C CA . LYS A 1 106 ? 6.090 14.904 -16.255 1.00 84.69 106 LYS A CA 1
ATOM 806 C C . LYS A 1 106 ? 5.628 15.579 -14.957 1.00 84.69 106 LYS A C 1
ATOM 808 O O . LYS A 1 106 ? 6.214 16.568 -14.535 1.00 84.69 106 LYS A O 1
ATOM 813 N N . THR A 1 107 ? 4.559 15.060 -14.355 1.00 78.81 107 THR A N 1
ATOM 814 C CA . THR A 1 107 ? 3.901 15.589 -13.155 1.00 78.81 107 THR A CA 1
ATOM 815 C C . THR A 1 107 ? 3.456 14.434 -12.263 1.00 78.81 107 THR A C 1
ATOM 817 O O . THR A 1 107 ? 2.723 13.558 -12.722 1.00 78.81 107 THR A O 1
ATOM 820 N N . PHE A 1 108 ? 3.848 14.446 -10.990 1.00 78.75 108 PHE A N 1
ATOM 821 C CA . PHE A 1 108 ? 3.392 13.473 -9.991 1.00 78.75 108 PHE A CA 1
ATOM 822 C C . PHE A 1 108 ? 2.084 13.937 -9.331 1.00 78.75 108 PHE A C 1
ATOM 824 O O . PHE A 1 108 ? 1.878 15.136 -9.150 1.00 78.75 108 PHE A O 1
ATOM 831 N N . GLY A 1 109 ? 1.205 12.997 -8.960 1.00 70.56 109 GLY A N 1
ATOM 832 C CA . GLY A 1 109 ? -0.029 13.306 -8.218 1.00 70.56 109 GLY A CA 1
ATOM 833 C C . GLY A 1 109 ? -1.116 14.023 -9.030 1.00 70.56 109 GLY A C 1
ATOM 834 O O . GLY A 1 109 ? -1.871 14.823 -8.476 1.00 70.56 109 GLY A O 1
ATOM 835 N N . GLY A 1 110 ? -1.173 13.778 -10.343 1.00 75.31 110 GLY A N 1
ATOM 836 C CA . GLY A 1 110 ? -2.271 14.230 -11.203 1.00 75.31 110 GLY A CA 1
ATOM 837 C C . GLY A 1 110 ? -3.563 13.420 -10.997 1.00 75.31 110 GLY A C 1
ATOM 838 O O . GLY A 1 110 ? -3.534 12.397 -10.320 1.00 75.31 110 GLY A O 1
ATOM 839 N N . PRO A 1 111 ? -4.688 13.821 -11.618 1.00 70.06 111 PRO A N 1
ATOM 840 C CA . PRO A 1 111 ? -6.003 13.179 -11.447 1.00 70.06 111 PRO A CA 1
ATOM 841 C C . PRO A 1 111 ? -6.064 11.711 -11.914 1.00 70.06 111 PRO A C 1
ATOM 843 O O . PRO A 1 111 ? -7.006 10.992 -11.594 1.00 70.06 111 PRO A O 1
ATOM 846 N N . GLU A 1 112 ? -5.061 11.256 -12.665 1.00 79.00 112 GLU A N 1
ATOM 847 C CA . GLU A 1 112 ? -4.908 9.851 -13.059 1.00 79.00 112 GLU A CA 1
ATOM 848 C C . GLU A 1 112 ? -4.296 8.969 -11.961 1.00 79.00 112 GLU A C 1
ATOM 850 O O . GLU A 1 112 ? -4.239 7.756 -12.116 1.00 79.00 112 GLU A O 1
ATOM 855 N N . SER A 1 113 ? -3.837 9.558 -10.853 1.00 88.12 113 SER A N 1
ATOM 856 C CA . SER A 1 113 ? -3.282 8.812 -9.726 1.00 88.12 113 SER A CA 1
ATOM 857 C C . SER A 1 113 ? -4.347 7.881 -9.124 1.00 88.12 113 SER A C 1
ATOM 859 O O . SER A 1 113 ? -5.405 8.368 -8.706 1.00 88.12 113 SER A O 1
ATOM 861 N N . PRO A 1 114 ? -4.083 6.563 -9.035 1.00 92.38 114 PRO A N 1
ATOM 862 C CA . PRO A 1 114 ? -5.051 5.608 -8.503 1.00 92.38 114 PRO A CA 1
ATOM 863 C C . PRO A 1 114 ? -5.489 5.935 -7.071 1.00 92.38 114 PRO A C 1
ATOM 865 O O . PRO A 1 114 ? -6.673 5.821 -6.761 1.00 92.38 114 PRO A O 1
ATOM 868 N N . VAL A 1 115 ? -4.583 6.420 -6.207 1.00 94.19 115 VAL A N 1
ATOM 869 C CA . VAL A 1 115 ? -4.963 6.805 -4.836 1.00 94.19 115 VAL A CA 1
ATOM 870 C C . VAL A 1 115 ? -5.929 7.987 -4.818 1.00 94.19 115 VAL A C 1
ATOM 872 O O . VAL A 1 115 ? -6.861 7.992 -4.020 1.00 94.19 115 VAL A O 1
ATOM 875 N N . LEU A 1 116 ? -5.763 8.975 -5.706 1.00 93.44 116 LEU A N 1
ATOM 876 C CA . LEU A 1 116 ? -6.668 10.126 -5.777 1.00 93.44 116 LEU A CA 1
ATOM 877 C C . LEU A 1 116 ? -8.063 9.724 -6.271 1.00 93.44 116 LEU A C 1
ATOM 879 O O . LEU A 1 116 ? -9.066 10.224 -5.756 1.00 93.44 116 LEU A O 1
ATOM 883 N N . GLN A 1 117 ? -8.132 8.780 -7.213 1.00 94.00 117 GLN A N 1
ATOM 884 C CA . GLN A 1 117 ? -9.394 8.225 -7.706 1.00 94.00 117 GLN A CA 1
ATOM 885 C C . GLN A 1 117 ? -10.149 7.478 -6.602 1.00 94.00 117 GLN A C 1
ATOM 887 O O . GLN A 1 117 ? -11.313 7.787 -6.342 1.00 94.00 117 GLN A O 1
ATOM 892 N N . GLU A 1 118 ? -9.471 6.573 -5.893 1.00 95.38 118 GLU A N 1
ATOM 893 C CA . GLU A 1 118 ? -10.033 5.842 -4.750 1.00 95.38 118 GLU A CA 1
ATOM 894 C C . GLU A 1 118 ? -10.454 6.785 -3.613 1.00 95.38 118 GLU A C 1
ATOM 896 O O . GLU A 1 118 ? -11.546 6.678 -3.049 1.00 95.38 118 GLU A O 1
ATOM 901 N N . ALA A 1 119 ? -9.628 7.792 -3.327 1.00 94.88 119 ALA A N 1
ATOM 902 C CA . ALA A 1 119 ? -9.906 8.801 -2.314 1.00 94.88 119 ALA A CA 1
ATOM 903 C C . ALA A 1 119 ? -10.999 9.804 -2.713 1.00 94.88 119 ALA A C 1
ATOM 905 O O . ALA A 1 119 ? -11.413 10.594 -1.857 1.00 94.88 119 ALA A O 1
ATOM 906 N N . ARG A 1 120 ? -11.456 9.776 -3.974 1.00 94.56 120 ARG A N 1
ATOM 907 C CA . ARG A 1 120 ? -12.427 10.704 -4.575 1.00 94.56 120 ARG A CA 1
ATOM 908 C C . ARG A 1 120 ? -12.010 12.169 -4.452 1.00 94.56 120 ARG A C 1
ATOM 910 O O . ARG A 1 120 ? -12.829 13.041 -4.160 1.00 94.56 120 ARG A O 1
ATOM 917 N N . CYS A 1 121 ? -10.733 12.449 -4.681 1.00 92.19 121 CYS A N 1
ATOM 918 C CA . CYS A 1 121 ? -10.190 13.802 -4.702 1.00 92.19 121 CYS A CA 1
ATOM 919 C C . CYS A 1 121 ? -9.476 14.081 -6.028 1.00 92.19 121 CYS A C 1
ATOM 921 O O . CYS A 1 121 ? -8.925 13.197 -6.668 1.00 92.19 121 CYS A O 1
ATOM 923 N N . SER A 1 122 ? -9.497 15.337 -6.470 1.00 88.75 122 SER A N 1
ATOM 924 C CA . SER A 1 122 ? -8.906 15.732 -7.756 1.00 88.75 122 SER A CA 1
ATOM 925 C C . SER A 1 122 ? -7.436 16.136 -7.645 1.00 88.75 122 SER A C 1
ATOM 927 O O . SER A 1 122 ? -6.756 16.279 -8.661 1.00 88.75 122 SER A O 1
ATOM 929 N N . ARG A 1 123 ? -6.946 16.377 -6.422 1.00 90.75 123 ARG A N 1
ATOM 930 C CA . ARG A 1 123 ? -5.626 16.954 -6.171 1.00 90.75 123 ARG A CA 1
ATOM 931 C C . ARG A 1 123 ? -4.974 16.376 -4.919 1.00 90.75 123 ARG A C 1
ATOM 933 O O . ARG A 1 123 ? -5.611 16.229 -3.877 1.00 90.75 123 ARG A O 1
ATOM 940 N N . TRP A 1 124 ? -3.658 16.191 -4.990 1.00 90.56 124 TRP A N 1
ATOM 941 C CA . TRP A 1 124 ? -2.843 15.714 -3.870 1.00 90.56 124 TRP A CA 1
ATOM 942 C C . TRP A 1 124 ? -2.962 16.545 -2.577 1.00 90.56 124 TRP A C 1
ATOM 944 O O . TRP A 1 124 ? -3.149 15.956 -1.513 1.00 90.56 124 TRP A O 1
ATOM 954 N N . PRO A 1 125 ? -2.948 17.896 -2.600 1.00 92.06 125 PRO A N 1
ATOM 955 C CA . PRO A 1 125 ? -3.167 18.675 -1.381 1.00 92.06 125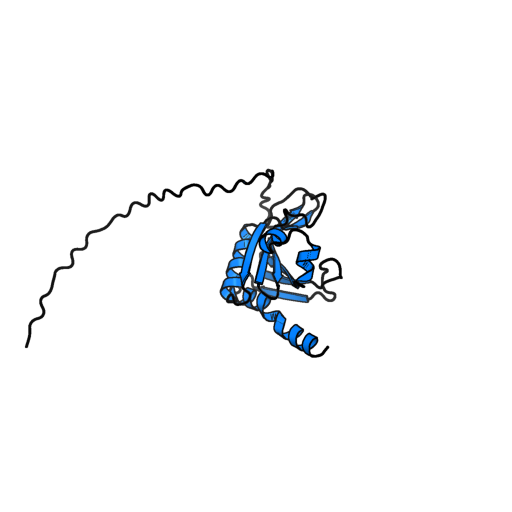 PRO A CA 1
ATOM 956 C C . PRO A 1 125 ? -4.499 18.381 -0.679 1.00 92.06 125 PRO A C 1
ATOM 958 O O . PRO A 1 1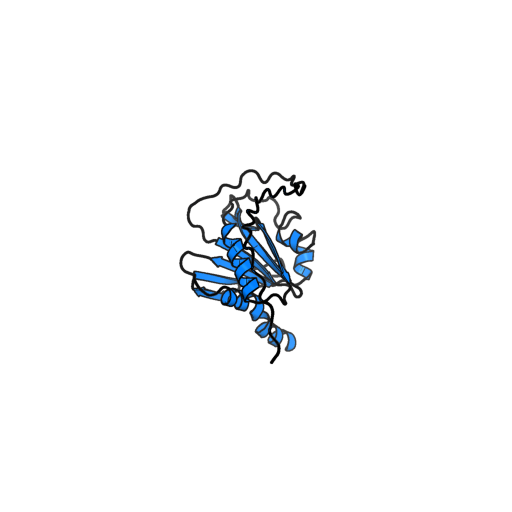25 ? -4.541 18.386 0.549 1.00 92.06 125 PRO A O 1
ATOM 961 N N . ASP A 1 126 ? -5.568 18.088 -1.428 1.00 92.12 126 ASP A N 1
ATOM 962 C CA . ASP A 1 126 ? -6.872 17.754 -0.846 1.00 92.12 126 ASP A CA 1
ATOM 963 C C . ASP A 1 126 ? -6.854 16.372 -0.193 1.00 92.12 126 ASP A C 1
ATOM 965 O O . ASP A 1 126 ? -7.364 16.208 0.914 1.00 92.12 126 ASP A O 1
ATOM 969 N N . PHE A 1 127 ? -6.169 15.407 -0.810 1.00 93.31 127 PHE A N 1
ATOM 970 C CA . PHE A 1 127 ? -5.893 14.116 -0.184 1.00 93.31 127 PHE A CA 1
ATOM 971 C C . PHE A 1 127 ? -5.135 14.277 1.143 1.00 93.31 127 PHE A C 1
ATOM 973 O O . PHE A 1 127 ? -5.565 13.767 2.181 1.00 93.31 127 PHE A O 1
ATOM 980 N N . MET A 1 128 ? -4.062 15.071 1.153 1.00 93.88 128 MET A N 1
ATOM 981 C CA . MET A 1 128 ? -3.214 15.278 2.333 1.00 93.88 128 MET A CA 1
ATOM 982 C C . MET A 1 128 ? -3.913 16.019 3.488 1.00 93.88 128 MET A C 1
ATOM 984 O O . MET A 1 128 ? -3.463 15.918 4.638 1.00 93.88 128 MET A O 1
ATOM 988 N N . ARG A 1 129 ? -5.024 16.731 3.235 1.00 92.62 129 ARG A N 1
ATOM 989 C CA . ARG A 1 129 ? -5.864 17.339 4.290 1.00 92.62 129 ARG A CA 1
ATOM 990 C C . ARG A 1 129 ? -6.538 16.296 5.177 1.00 92.62 129 ARG A C 1
ATOM 992 O O . ARG A 1 129 ? -6.731 16.568 6.359 1.00 92.62 129 ARG A O 1
ATOM 999 N N . SER A 1 130 ? -6.808 15.097 4.653 1.00 90.31 130 SER A N 1
ATOM 1000 C CA . SER A 1 130 ? -7.325 13.969 5.448 1.00 90.31 130 SER A CA 1
ATOM 1001 C C . SER A 1 130 ? -6.312 13.417 6.459 1.00 90.31 130 SER A C 1
ATOM 1003 O O . SER A 1 130 ? -6.665 12.590 7.295 1.00 90.31 130 SER A O 1
ATOM 1005 N N . ARG A 1 131 ? -5.070 13.923 6.411 1.00 91.81 131 ARG A N 1
ATOM 1006 C CA . ARG A 1 131 ? -3.926 13.488 7.213 1.00 91.81 131 ARG A CA 1
ATOM 1007 C C . ARG A 1 131 ? -3.695 11.970 7.135 1.00 91.81 131 ARG A C 1
ATOM 1009 O O . ARG A 1 131 ? -3.686 11.333 8.183 1.00 91.81 131 ARG A O 1
ATOM 1016 N N . PRO A 1 132 ? -3.514 11.401 5.927 1.00 94.44 132 PRO A N 1
ATOM 1017 C CA . PRO A 1 132 ? -3.243 9.980 5.811 1.00 94.44 132 PRO A CA 1
ATOM 1018 C C . PRO A 1 132 ? -1.871 9.636 6.392 1.00 94.44 132 PRO A C 1
ATOM 1020 O O . PRO A 1 132 ? -0.932 10.429 6.266 1.00 94.44 132 PRO A O 1
ATOM 1023 N N . ASP A 1 133 ? -1.750 8.436 6.948 1.00 93.81 133 ASP A N 1
ATOM 1024 C CA . ASP A 1 133 ? -0.460 7.771 7.122 1.00 93.81 133 ASP A CA 1
ATOM 1025 C C . ASP A 1 133 ? -0.081 7.094 5.806 1.00 93.81 133 ASP A C 1
ATOM 1027 O O . ASP A 1 133 ? -0.958 6.605 5.092 1.00 93.81 133 ASP A O 1
ATOM 1031 N N . HIS A 1 134 ? 1.213 7.031 5.497 1.00 95.38 134 HIS A N 1
ATOM 1032 C CA . HIS A 1 134 ? 1.717 6.277 4.353 1.00 95.38 134 HIS A CA 1
ATOM 1033 C C . HIS A 1 134 ? 2.583 5.123 4.837 1.00 95.38 134 HIS A C 1
ATOM 1035 O O . HIS A 1 134 ? 3.488 5.289 5.658 1.00 95.38 134 HIS A O 1
ATOM 1041 N N . ILE A 1 135 ? 2.273 3.943 4.322 1.00 96.31 135 ILE A N 1
ATOM 1042 C CA . ILE A 1 135 ? 2.908 2.686 4.668 1.00 96.31 135 ILE A CA 1
ATOM 1043 C C . ILE A 1 135 ? 3.299 2.014 3.360 1.00 96.31 135 ILE A C 1
ATOM 1045 O O . ILE A 1 135 ? 2.482 1.886 2.451 1.00 96.31 135 ILE A O 1
ATOM 1049 N N . THR A 1 136 ? 4.539 1.563 3.256 1.00 96.06 136 THR A N 1
ATOM 1050 C CA . THR A 1 136 ? 4.987 0.759 2.123 1.00 96.06 136 THR A CA 1
ATOM 1051 C C . THR A 1 136 ? 5.094 -0.689 2.560 1.00 96.06 136 THR A C 1
ATOM 1053 O O . THR A 1 136 ? 5.755 -0.989 3.550 1.00 96.06 136 THR A O 1
ATOM 1056 N N . VAL A 1 137 ? 4.455 -1.591 1.821 1.00 97.44 137 VAL A N 1
ATOM 1057 C CA . VAL A 1 137 ? 4.549 -3.033 2.046 1.00 97.44 137 VAL A CA 1
ATOM 1058 C C . VAL A 1 137 ? 5.319 -3.641 0.886 1.00 97.44 137 VAL A C 1
ATOM 1060 O O . VAL A 1 137 ? 4.870 -3.569 -0.253 1.00 97.44 137 VAL A O 1
ATOM 1063 N N . THR A 1 138 ? 6.472 -4.236 1.167 1.00 96.50 138 THR A N 1
ATOM 1064 C CA . THR A 1 138 ? 7.341 -4.856 0.163 1.00 96.50 138 THR A CA 1
ATOM 1065 C C . THR A 1 138 ? 7.448 -6.352 0.420 1.00 96.50 138 THR A C 1
ATOM 1067 O O . THR A 1 138 ? 7.888 -6.763 1.493 1.00 96.50 138 THR A O 1
ATOM 1070 N N . ARG A 1 139 ? 7.056 -7.163 -0.564 1.00 95.56 139 ARG A N 1
ATOM 1071 C CA . ARG A 1 139 ? 7.205 -8.622 -0.564 1.00 95.56 139 ARG A CA 1
ATOM 1072 C C . ARG A 1 139 ? 8.461 -9.002 -1.339 1.00 95.56 139 ARG A C 1
ATOM 1074 O O . ARG A 1 139 ? 8.574 -8.678 -2.521 1.00 95.56 139 ARG A O 1
ATOM 1081 N N . THR A 1 140 ? 9.363 -9.709 -0.669 1.00 93.31 140 THR A N 1
ATOM 1082 C CA . THR A 1 140 ? 10.537 -10.358 -1.269 1.00 93.31 140 THR A CA 1
ATOM 1083 C C . THR A 1 140 ? 10.303 -11.871 -1.339 1.00 93.31 140 THR A C 1
ATOM 1085 O O . THR A 1 140 ? 9.249 -12.356 -0.930 1.00 93.31 140 THR A O 1
ATOM 1088 N N . ASP A 1 141 ? 11.285 -12.633 -1.822 1.00 90.50 141 ASP A N 1
ATOM 1089 C CA . ASP A 1 141 ? 11.255 -14.104 -1.769 1.00 90.50 141 ASP A CA 1
ATOM 1090 C C . ASP A 1 141 ? 11.400 -14.672 -0.339 1.00 90.50 141 ASP A C 1
ATOM 1092 O O . ASP A 1 141 ? 11.161 -15.860 -0.135 1.00 90.50 141 ASP A O 1
ATOM 1096 N N . ALA A 1 142 ? 11.813 -13.858 0.640 1.00 91.69 142 ALA A N 1
ATOM 1097 C CA . ALA A 1 142 ? 12.139 -14.319 1.994 1.00 91.69 142 ALA A CA 1
ATOM 1098 C C . ALA A 1 142 ? 11.216 -13.756 3.084 1.00 91.69 142 ALA A C 1
ATOM 1100 O O . ALA A 1 142 ? 11.009 -14.403 4.106 1.00 91.69 142 ALA A O 1
ATOM 1101 N N . PHE A 1 143 ? 10.675 -12.552 2.898 1.00 94.50 143 PHE A N 1
ATOM 1102 C CA . PHE A 1 143 ? 9.895 -11.865 3.927 1.00 94.50 143 PHE A CA 1
ATOM 1103 C C . PHE A 1 143 ? 8.955 -10.813 3.338 1.00 94.50 143 PHE A C 1
ATOM 1105 O O . PHE A 1 143 ? 9.082 -10.394 2.182 1.00 94.50 143 PHE A O 1
ATOM 1112 N N . ILE A 1 144 ? 8.055 -10.317 4.184 1.00 96.56 144 ILE A N 1
ATOM 1113 C CA . ILE A 1 144 ? 7.270 -9.107 3.944 1.00 96.56 144 ILE A CA 1
ATOM 1114 C C . ILE A 1 144 ? 7.790 -8.004 4.869 1.00 96.56 144 ILE A C 1
ATOM 1116 O O . ILE A 1 144 ? 7.804 -8.151 6.089 1.00 96.56 144 ILE A O 1
ATOM 1120 N N . ARG A 1 145 ? 8.213 -6.877 4.296 1.00 96.12 145 ARG A N 1
ATOM 1121 C CA . ARG A 1 145 ? 8.672 -5.695 5.034 1.00 96.12 145 ARG A CA 1
ATOM 1122 C C . ARG A 1 145 ? 7.623 -4.595 4.965 1.00 96.12 145 ARG A C 1
ATOM 1124 O O . ARG A 1 145 ? 7.197 -4.218 3.878 1.00 96.12 145 ARG A O 1
ATOM 1131 N N . VAL A 1 146 ? 7.237 -4.069 6.119 1.00 96.44 146 VAL A N 1
ATOM 1132 C CA . VAL A 1 146 ? 6.287 -2.967 6.274 1.00 96.44 146 VAL A CA 1
ATOM 1133 C C . VAL A 1 146 ? 7.040 -1.750 6.796 1.00 96.44 146 VAL A C 1
ATOM 1135 O O . VAL A 1 146 ? 7.559 -1.787 7.907 1.00 96.44 146 VAL A O 1
ATOM 1138 N N . GLU A 1 147 ? 7.106 -0.683 6.008 1.00 94.44 147 GLU A N 1
ATOM 1139 C CA . GLU A 1 147 ? 7.833 0.553 6.321 1.00 94.44 147 GLU A CA 1
ATOM 1140 C C . GLU A 1 147 ? 6.845 1.699 6.531 1.00 94.44 147 GLU A C 1
ATOM 1142 O O . GLU A 1 147 ? 5.999 1.968 5.675 1.00 94.44 147 GLU A O 1
ATOM 1147 N N . PHE A 1 148 ? 6.953 2.388 7.664 1.00 92.56 148 PHE A N 1
ATOM 1148 C CA . PHE A 1 148 ? 6.088 3.505 8.026 1.00 92.56 148 PHE A CA 1
ATOM 1149 C C . P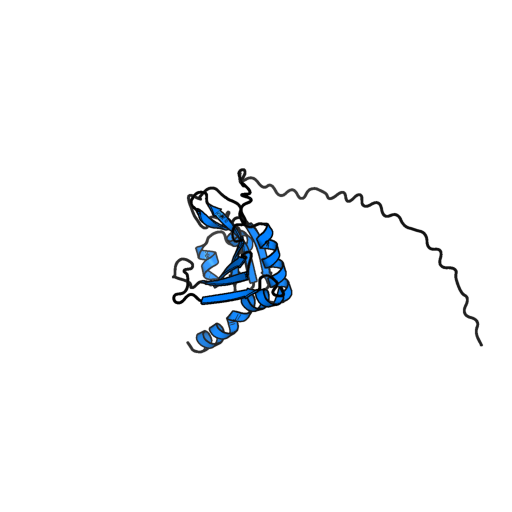HE A 1 148 ? 6.771 4.831 7.696 1.00 92.56 148 PHE A C 1
ATOM 1151 O O . PHE A 1 148 ? 7.885 5.117 8.141 1.00 92.56 148 PHE A O 1
ATOM 1158 N N . TRP A 1 149 ? 6.084 5.658 6.916 1.00 93.06 149 TRP A N 1
ATOM 1159 C CA . TRP A 1 149 ? 6.601 6.943 6.469 1.00 93.06 149 TRP A CA 1
ATOM 1160 C C . TRP A 1 149 ? 6.057 8.073 7.332 1.00 93.06 149 TRP A C 1
ATOM 1162 O O . TRP A 1 149 ? 4.901 8.069 7.755 1.00 93.06 149 TRP A O 1
ATOM 1172 N N . ARG A 1 150 ? 6.890 9.089 7.553 1.00 88.50 150 ARG A N 1
ATOM 1173 C CA . ARG A 1 150 ? 6.504 10.311 8.259 1.00 88.50 150 ARG A CA 1
ATOM 1174 C C . ARG A 1 150 ? 6.104 11.383 7.266 1.00 88.50 150 ARG A C 1
ATOM 1176 O O . ARG A 1 150 ? 6.645 11.469 6.169 1.00 88.50 150 ARG A O 1
ATOM 1183 N N . ARG A 1 151 ? 5.175 12.243 7.666 1.00 88.31 151 ARG A N 1
ATOM 1184 C CA . ARG A 1 151 ? 4.839 13.433 6.882 1.00 88.31 151 ARG A CA 1
ATOM 1185 C C . ARG A 1 151 ? 5.942 14.475 7.027 1.00 88.31 151 ARG A C 1
ATOM 1187 O O . ARG A 1 151 ? 6.341 14.792 8.141 1.00 88.31 151 ARG A O 1
ATOM 1194 N N . ASP A 1 152 ? 6.372 15.045 5.909 1.00 85.69 152 ASP A N 1
ATOM 1195 C CA . ASP A 1 152 ? 7.424 16.074 5.837 1.00 85.69 152 ASP A CA 1
ATOM 1196 C C . ASP A 1 152 ? 6.869 17.478 5.506 1.00 85.69 152 ASP A C 1
ATOM 1198 O O . ASP A 1 152 ? 7.599 18.400 5.149 1.00 85.69 152 ASP A O 1
ATOM 1202 N N . GLY A 1 153 ? 5.543 17.638 5.582 1.00 83.56 153 GLY A N 1
ATOM 1203 C CA . GLY A 1 153 ? 4.820 18.865 5.240 1.00 83.56 153 GLY A CA 1
ATOM 1204 C C . GLY A 1 153 ? 4.363 18.957 3.780 1.00 83.56 153 GLY A C 1
ATOM 1205 O O . GLY A 1 153 ? 3.401 19.676 3.509 1.00 83.56 153 GLY A O 1
ATOM 1206 N N . ARG A 1 154 ? 4.967 18.210 2.844 1.00 81.62 154 ARG A N 1
ATOM 1207 C CA . ARG A 1 154 ? 4.586 18.213 1.411 1.00 81.62 154 ARG A CA 1
ATOM 1208 C C . ARG A 1 154 ? 4.114 16.850 0.906 1.00 81.62 154 ARG A C 1
ATOM 1210 O O . ARG A 1 154 ? 3.336 16.779 -0.045 1.00 81.62 154 ARG A O 1
ATOM 1217 N N . GLY A 1 155 ? 4.522 15.783 1.573 1.00 88.25 155 GLY A N 1
ATOM 1218 C CA . GLY A 1 155 ? 4.161 14.413 1.265 1.00 88.25 155 GLY A CA 1
ATOM 1219 C C . GLY A 1 155 ? 4.600 13.501 2.397 1.00 88.25 155 GLY A C 1
ATOM 1220 O O . GLY A 1 155 ? 4.150 13.658 3.537 1.00 88.25 155 GLY A O 1
ATOM 1221 N N . PHE A 1 156 ? 5.463 12.553 2.052 1.00 91.50 156 PHE A N 1
ATOM 1222 C CA . PHE A 1 156 ? 5.950 11.514 2.940 1.00 91.50 156 PHE A CA 1
ATOM 1223 C C . PHE A 1 156 ? 7.450 11.322 2.738 1.00 91.50 156 PHE A C 1
ATOM 1225 O O . PHE A 1 156 ? 7.918 11.260 1.604 1.00 91.50 156 PHE A O 1
ATOM 1232 N N . ALA A 1 157 ? 8.178 11.164 3.837 1.00 88.38 157 ALA A N 1
ATOM 1233 C CA . ALA A 1 157 ? 9.590 10.821 3.862 1.00 88.38 157 ALA A CA 1
ATOM 1234 C C . ALA A 1 157 ? 9.819 9.599 4.771 1.00 88.38 157 ALA A C 1
ATOM 1236 O O . ALA A 1 157 ? 9.039 9.377 5.707 1.00 88.38 157 ALA A O 1
ATOM 1237 N N . PRO A 1 158 ? 10.875 8.803 4.532 1.00 83.31 158 PRO A N 1
ATOM 1238 C CA . PRO A 1 158 ? 11.244 7.726 5.439 1.00 83.31 158 PRO A CA 1
ATOM 1239 C C . PRO A 1 158 ? 11.498 8.273 6.848 1.00 83.31 158 PRO A C 1
ATOM 1241 O O . PRO A 1 158 ? 12.044 9.367 7.014 1.00 83.31 158 PRO A O 1
ATOM 1244 N N . ALA A 1 159 ? 11.109 7.518 7.875 1.00 80.19 159 ALA A N 1
ATOM 1245 C CA . ALA A 1 159 ? 11.487 7.850 9.242 1.00 80.19 159 ALA A CA 1
ATOM 1246 C C . ALA A 1 159 ? 13.013 7.723 9.431 1.00 80.19 159 ALA A C 1
ATOM 1248 O O . ALA A 1 159 ? 13.660 6.888 8.799 1.00 80.19 159 ALA A O 1
ATOM 1249 N N . ASN A 1 160 ? 13.585 8.539 10.322 1.00 78.25 160 ASN A N 1
ATOM 1250 C CA . ASN A 1 160 ? 14.961 8.388 10.793 1.00 78.25 160 ASN A CA 1
ATOM 1251 C C . ASN A 1 160 ? 14.967 8.384 12.338 1.00 78.25 160 ASN A C 1
ATOM 1253 O O . ASN A 1 160 ? 14.681 9.433 12.927 1.00 78.25 160 ASN A O 1
ATOM 1257 N N . PRO A 1 161 ? 15.235 7.240 13.000 1.00 82.12 161 PRO A N 1
ATOM 1258 C CA . PRO A 1 161 ? 15.533 5.930 12.404 1.00 82.12 161 PRO A CA 1
ATOM 1259 C C . PRO A 1 161 ? 14.337 5.343 11.622 1.00 82.12 161 PRO A C 1
ATOM 1261 O O . PRO A 1 161 ? 13.196 5.725 11.908 1.00 82.12 161 PRO A O 1
ATOM 1264 N N . PRO A 1 162 ? 14.574 4.441 10.643 1.00 80.88 162 PRO A N 1
ATOM 1265 C CA . PRO A 1 162 ? 13.508 3.764 9.914 1.00 80.88 162 PRO A CA 1
ATOM 1266 C C . PRO A 1 162 ? 12.573 3.037 10.865 1.00 80.88 162 PRO A C 1
ATOM 1268 O O . PRO A 1 162 ? 13.003 2.408 11.833 1.00 80.88 162 PRO A O 1
ATOM 1271 N N . ASP A 1 163 ? 11.290 3.127 10.564 1.00 87.81 163 ASP A N 1
ATOM 1272 C CA . ASP A 1 163 ? 10.253 2.542 11.379 1.00 87.81 163 ASP A CA 1
ATOM 1273 C C . ASP A 1 163 ? 9.613 1.386 10.611 1.00 87.81 163 ASP A C 1
ATOM 1275 O O . ASP A 1 163 ? 8.813 1.595 9.697 1.00 87.81 163 ASP A O 1
ATOM 1279 N N . THR A 1 164 ? 10.047 0.168 10.935 1.00 91.94 164 THR A N 1
ATOM 1280 C CA . THR A 1 164 ? 9.864 -1.004 10.074 1.00 91.94 164 THR A CA 1
ATOM 1281 C C . THR A 1 164 ? 9.423 -2.223 10.876 1.00 91.94 164 THR A C 1
ATOM 1283 O O . THR A 1 164 ? 9.915 -2.476 11.974 1.00 91.94 164 THR A O 1
ATOM 1286 N N . VAL A 1 165 ? 8.516 -3.011 10.302 1.00 94.00 165 VAL A N 1
ATOM 1287 C CA . VAL A 1 165 ? 8.136 -4.345 10.782 1.00 94.00 165 VAL A CA 1
ATOM 1288 C C . VAL A 1 165 ? 8.466 -5.360 9.692 1.00 94.00 165 VAL A C 1
ATOM 1290 O O . VAL A 1 165 ? 8.191 -5.117 8.519 1.00 94.00 165 VAL A O 1
ATOM 1293 N N . VAL A 1 166 ? 9.054 -6.492 10.068 1.00 95.00 166 VAL A N 1
ATOM 1294 C CA . VAL A 1 166 ? 9.333 -7.607 9.155 1.00 95.00 166 VAL A CA 1
ATOM 1295 C C . VAL A 1 166 ? 8.482 -8.795 9.583 1.00 95.00 166 VAL A C 1
ATOM 1297 O O . VAL A 1 166 ? 8.419 -9.114 10.768 1.00 95.00 166 VAL A O 1
ATOM 1300 N N . LEU A 1 167 ? 7.803 -9.404 8.619 1.00 94.62 167 LEU A N 1
ATOM 1301 C CA . LEU A 1 167 ? 6.995 -10.606 8.775 1.00 94.62 167 LEU A CA 1
ATOM 1302 C C . LEU A 1 167 ? 7.594 -11.712 7.909 1.00 94.62 167 LEU A C 1
ATOM 1304 O O . LEU A 1 167 ? 8.127 -11.429 6.832 1.00 94.62 167 LEU A O 1
ATOM 1308 N N . ASP A 1 168 ? 7.448 -12.958 8.344 1.00 95.62 168 ASP A N 1
ATOM 1309 C CA . ASP A 1 168 ? 7.790 -14.112 7.517 1.00 95.62 168 ASP A CA 1
ATOM 1310 C C . ASP A 1 168 ? 6.973 -14.105 6.217 1.00 95.62 168 ASP A C 1
ATOM 1312 O O . ASP A 1 168 ? 5.844 -13.603 6.172 1.00 95.62 168 ASP A O 1
ATOM 1316 N N . TYR A 1 169 ? 7.549 -14.636 5.137 1.00 92.56 169 TYR A N 1
ATOM 1317 C CA . TYR A 1 169 ? 6.895 -14.662 3.824 1.00 92.56 169 TYR A CA 1
ATOM 1318 C C . TYR A 1 169 ? 5.535 -15.379 3.851 1.00 92.56 169 TYR A C 1
ATOM 1320 O O . TYR A 1 169 ? 4.593 -14.957 3.180 1.00 92.56 169 TYR A O 1
ATOM 1328 N N . ASP A 1 170 ? 5.436 -16.449 4.638 1.00 93.25 170 ASP A N 1
ATOM 1329 C CA . ASP A 1 170 ? 4.259 -17.299 4.813 1.00 93.25 170 ASP A CA 1
ATOM 1330 C C . ASP A 1 170 ? 3.415 -16.920 6.040 1.00 93.25 170 ASP A C 1
ATOM 1332 O O . ASP A 1 170 ? 2.489 -17.652 6.407 1.00 93.25 170 ASP A O 1
ATOM 1336 N N . ALA A 1 171 ? 3.691 -15.766 6.661 1.00 93.94 171 ALA A N 1
ATOM 1337 C CA . ALA A 1 171 ? 2.906 -15.279 7.783 1.00 93.94 171 ALA A CA 1
ATOM 1338 C C . ALA A 1 171 ? 1.407 -15.224 7.416 1.00 93.94 171 ALA A C 1
ATOM 1340 O O . ALA A 1 171 ? 1.050 -14.761 6.323 1.00 93.94 171 ALA A O 1
ATOM 1341 N N . PRO A 1 172 ? 0.499 -15.637 8.324 1.00 97.69 172 PRO A N 1
ATOM 1342 C CA . PRO A 1 172 ? -0.934 -15.543 8.083 1.00 97.69 172 PRO A CA 1
ATOM 1343 C C . PRO A 1 172 ? -1.337 -14.116 7.672 1.00 97.69 172 PRO A C 1
ATOM 1345 O O . PRO A 1 172 ? -0.856 -13.159 8.287 1.00 97.69 172 PRO A O 1
ATOM 1348 N N . PRO A 1 173 ? -2.257 -13.929 6.704 1.00 98.00 173 PRO A N 1
ATOM 1349 C CA . PRO A 1 173 ? -2.655 -12.596 6.236 1.00 98.00 173 PRO A CA 1
ATOM 1350 C C . PRO A 1 173 ? -3.085 -11.651 7.364 1.00 98.00 173 PRO A C 1
ATOM 1352 O O . PRO A 1 173 ? -2.816 -10.451 7.326 1.00 98.00 173 PRO A O 1
ATOM 1355 N N . GLU A 1 174 ? -3.707 -12.193 8.408 1.00 97.50 174 GLU A N 1
ATOM 1356 C CA . GLU A 1 174 ? -4.088 -11.450 9.604 1.00 97.50 174 GLU A CA 1
ATOM 1357 C C . GLU A 1 174 ? -2.917 -10.730 10.289 1.00 97.50 174 GLU A C 1
ATOM 1359 O O . GLU A 1 174 ? -3.121 -9.635 10.807 1.00 97.50 174 GLU A O 1
ATOM 1364 N N . HIS A 1 175 ? -1.693 -11.266 10.249 1.00 96.88 175 HIS A N 1
ATOM 1365 C CA . HIS A 1 175 ? -0.515 -10.601 10.817 1.00 96.88 175 HIS A CA 1
ATOM 1366 C C . HIS A 1 175 ? -0.208 -9.298 10.076 1.00 96.88 175 HIS A C 1
ATOM 1368 O O . HIS A 1 175 ? -0.056 -8.251 10.708 1.00 96.88 175 HIS A O 1
ATOM 1374 N N . LEU A 1 176 ? -0.192 -9.336 8.739 1.00 97.25 176 LEU A N 1
ATOM 1375 C CA . LEU A 1 176 ? -0.028 -8.134 7.920 1.00 97.25 176 LEU A CA 1
ATOM 1376 C C . LEU A 1 176 ? -1.167 -7.144 8.180 1.00 97.25 176 LEU A C 1
ATOM 1378 O O . LEU A 1 176 ? -0.918 -5.966 8.429 1.00 97.25 176 LEU A O 1
ATOM 1382 N N . GLY A 1 177 ? -2.409 -7.628 8.197 1.00 97.25 177 GLY A N 1
ATOM 1383 C CA . GLY A 1 177 ? -3.570 -6.808 8.524 1.00 97.25 177 GLY A CA 1
ATOM 1384 C C . GLY A 1 177 ? -3.447 -6.102 9.871 1.00 97.25 177 GLY A C 1
ATOM 1385 O O . GLY A 1 177 ? -3.629 -4.890 9.938 1.00 97.25 177 GLY A O 1
ATOM 1386 N N . ASN A 1 178 ? -3.061 -6.834 10.921 1.00 95.62 178 ASN A N 1
ATOM 1387 C CA . ASN A 1 178 ? -2.859 -6.310 12.271 1.00 95.62 178 ASN A CA 1
ATOM 1388 C C . ASN A 1 178 ? -1.801 -5.203 12.308 1.00 95.62 178 ASN A C 1
ATOM 1390 O O . ASN A 1 178 ? -1.992 -4.207 13.003 1.00 95.62 178 ASN A O 1
ATOM 1394 N N . VAL A 1 179 ? -0.713 -5.332 11.545 1.00 95.31 179 VAL A N 1
ATOM 1395 C CA . VAL A 1 179 ? 0.314 -4.284 11.440 1.00 95.31 179 VAL A CA 1
ATOM 1396 C C . VAL A 1 179 ? -0.249 -3.026 10.770 1.00 95.31 179 VAL A C 1
ATOM 1398 O O . VAL A 1 179 ? -0.039 -1.916 11.268 1.00 95.31 179 VAL A O 1
ATOM 1401 N N . LEU A 1 180 ? -1.002 -3.187 9.677 1.00 95.69 180 LEU A N 1
ATOM 1402 C CA . LEU A 1 180 ? -1.564 -2.073 8.907 1.00 95.69 180 LEU A CA 1
ATOM 1403 C C . LEU A 1 180 ? -2.645 -1.304 9.686 1.00 95.69 180 LEU A C 1
ATOM 1405 O O . LEU A 1 180 ? -2.645 -0.068 9.697 1.00 95.69 180 LEU A O 1
ATOM 1409 N N . VAL A 1 181 ? -3.527 -2.005 10.405 1.00 93.00 181 VAL A N 1
ATOM 1410 C CA . VAL A 1 181 ? -4.595 -1.368 11.198 1.00 93.00 181 VAL A CA 1
ATOM 1411 C C . VAL A 1 181 ? -4.129 -0.943 12.598 1.00 93.00 181 VAL A C 1
ATOM 1413 O O . VAL A 1 181 ? -4.596 0.060 13.136 1.00 93.00 181 VAL A O 1
ATOM 1416 N N . GLY A 1 182 ? -3.188 -1.674 13.204 1.00 83.06 182 GLY A N 1
ATOM 1417 C CA . GLY A 1 182 ? -2.931 -1.640 14.648 1.00 83.06 182 GLY A CA 1
ATOM 1418 C C . GLY A 1 182 ? -2.130 -0.445 15.168 1.00 83.06 182 GLY A C 1
ATOM 1419 O O . GLY A 1 182 ? -2.276 -0.078 16.336 1.00 83.06 182 GLY A O 1
ATOM 1420 N N . ARG A 1 183 ? -1.311 0.212 14.335 1.00 63.09 183 ARG A N 1
ATOM 1421 C CA . ARG A 1 183 ? -0.417 1.283 14.825 1.00 63.09 183 ARG A CA 1
ATOM 1422 C C . ARG A 1 183 ? -1.093 2.557 15.328 1.00 63.09 183 ARG A C 1
ATOM 1424 O O . ARG A 1 183 ? -0.451 3.324 16.032 1.00 63.09 183 ARG A O 1
ATOM 1431 N N . SER A 1 184 ? -2.391 2.736 15.094 1.00 50.72 184 SER A N 1
ATOM 1432 C CA . SER A 1 184 ? -3.124 3.884 15.637 1.00 50.72 184 SER A CA 1
ATOM 1433 C C . SER A 1 184 ? -3.133 3.930 17.182 1.00 50.72 184 SER A C 1
ATOM 1435 O O . SER A 1 184 ? -3.342 4.991 17.757 1.00 50.72 184 SER A O 1
ATOM 1437 N N . LYS A 1 185 ? -2.844 2.827 17.897 1.00 41.66 185 LYS A N 1
ATOM 1438 C CA . LYS A 1 185 ? -2.897 2.819 19.373 1.00 41.66 185 LYS A CA 1
ATOM 1439 C C . LYS A 1 185 ? -1.740 3.536 20.081 1.00 41.66 185 LYS A C 1
ATOM 1441 O O . LYS A 1 185 ? -1.973 4.051 21.169 1.00 41.66 185 LYS A O 1
ATOM 1446 N N . LYS A 1 186 ? -0.532 3.590 19.506 1.00 46.78 186 LYS A N 1
ATOM 1447 C CA . LYS A 1 186 ? 0.593 4.319 20.131 1.00 46.78 186 LYS A CA 1
ATOM 1448 C C . LYS A 1 186 ? 0.498 5.826 19.846 1.00 46.78 186 LYS A C 1
ATOM 1450 O O . LYS A 1 186 ? 0.661 6.625 20.759 1.00 46.78 186 LYS A O 1
ATOM 1455 N N . ASP A 1 187 ? 0.066 6.187 18.637 1.00 50.06 187 ASP A N 1
ATOM 1456 C CA . ASP A 1 187 ? -0.102 7.585 18.216 1.00 50.06 187 ASP A CA 1
ATOM 1457 C C . ASP A 1 187 ? -1.324 8.264 18.861 1.00 50.06 187 ASP A C 1
ATOM 1459 O O . ASP A 1 187 ? -1.276 9.454 19.168 1.00 50.06 187 ASP A O 1
ATOM 1463 N N . ASN A 1 188 ? -2.407 7.523 19.144 1.00 42.88 188 ASN A N 1
ATOM 1464 C CA . ASN A 1 188 ? -3.559 8.065 19.880 1.00 42.88 188 ASN A CA 1
ATOM 1465 C C . ASN A 1 188 ? -3.225 8.380 21.348 1.00 42.88 188 ASN A C 1
ATOM 1467 O O . ASN A 1 188 ? -3.858 9.254 21.934 1.00 42.88 188 ASN A O 1
ATOM 1471 N N . ALA A 1 189 ? -2.242 7.695 21.944 1.00 41.75 189 ALA A N 1
ATOM 1472 C CA . ALA A 1 189 ? -1.790 7.988 23.302 1.00 41.75 189 ALA A CA 1
ATOM 1473 C C . ALA A 1 189 ? -0.911 9.252 23.352 1.00 41.75 189 ALA A C 1
ATOM 1475 O O . ALA A 1 189 ? -1.035 10.037 24.287 1.00 41.75 189 ALA A O 1
ATOM 1476 N N . GLU A 1 190 ? -0.079 9.492 22.333 1.00 45.78 190 GLU A N 1
ATOM 1477 C CA . GLU A 1 190 ? 0.768 10.694 22.248 1.00 45.78 190 GLU A CA 1
ATOM 1478 C C . GLU A 1 190 ? -0.004 11.940 21.767 1.00 45.78 190 GLU A C 1
ATOM 1480 O O . GLU A 1 190 ? 0.241 13.038 22.265 1.00 45.78 190 GLU A O 1
ATOM 1485 N N . GLN A 1 191 ? -0.999 11.793 20.879 1.00 39.69 191 GLN A N 1
ATOM 1486 C CA . GLN A 1 191 ? -1.876 12.903 20.461 1.00 39.69 191 GLN A CA 1
ATOM 1487 C C . GLN A 1 191 ? -2.936 13.288 21.500 1.00 39.69 191 GLN A C 1
ATOM 1489 O O . GLN A 1 191 ? -3.411 14.415 21.466 1.00 39.69 191 GLN A O 1
ATOM 1494 N N . ALA A 1 192 ? -3.319 12.390 22.412 1.00 42.62 192 ALA A N 1
ATOM 1495 C CA . ALA A 1 192 ? -4.169 12.744 23.553 1.00 42.62 192 ALA A CA 1
ATOM 1496 C C . ALA A 1 192 ? -3.384 13.415 24.698 1.00 42.62 192 ALA A C 1
ATOM 1498 O O . ALA A 1 192 ? -3.992 13.967 25.612 1.00 42.62 192 ALA A O 1
ATOM 1499 N N . ALA A 1 193 ? -2.048 13.352 24.656 1.00 44.03 193 ALA A N 1
ATOM 1500 C CA . ALA A 1 193 ? -1.143 13.942 25.642 1.00 44.03 193 ALA A CA 1
ATOM 1501 C C . ALA A 1 193 ? -0.511 15.276 25.186 1.00 44.03 193 ALA A C 1
ATOM 1503 O O . ALA A 1 193 ? 0.288 15.843 25.932 1.00 44.03 193 ALA A O 1
ATOM 1504 N N . SER A 1 194 ? -0.856 15.762 23.984 1.00 39.84 194 SER A N 1
ATOM 1505 C CA . SER A 1 194 ? -0.391 17.027 23.385 1.00 39.84 194 SER A CA 1
ATOM 1506 C C . SER A 1 194 ? -1.556 17.987 23.166 1.00 39.84 194 SER A C 1
ATOM 1508 O O . SER A 1 194 ? -1.340 19.209 23.307 1.00 39.84 194 SER A O 1
#

Sequence (194 aa):
MRSIPTYPLNFRRLQLSLTSRRAPIANGYSTRYSEIVNCSAKMDATVSVYRRKTDLIAVATGRTTMGVGFETGPAITLPMDTSSNRVGQEVIKLFDACGATVKHPKTFGGPESPVLQEARCSRWPDFMRSRPDHITVTRTDAFIRVEFWRRDGRGFAPANPPDTVVLDYDAPPEHLGNVLVGRSKKDNAEQAAS